Protein AF-A0A1B8ETP9-F1 (afdb_monomer_lite)

Sequence (225 aa):
MSSTDNNDSPLSITSSITGILTFLVAITATIWLRISAIRTADTEYSRVKTALSWYKTESEWIHDLVATQRDAQDRSRGSFDIYFLDKDLSWREKGRGRQREMEMYVFVLDQLGTLEARLLEMVTAVEVKAEGSWREWQGEGQGSGWGEGAKRWWRRTRIGVYWLPVRTKALELVRQRDALGNRVLFAQLAMVSSRLADGEERANRQDERIRELLDTVRSFDERLP

Radius of gyration: 36.04 Å; chains: 1; bounding box: 81×56×134 Å

Structure (mmCIF, N/CA/C/O backbone):
data_AF-A0A1B8ETP9-F1
#
_entry.id   AF-A0A1B8ETP9-F1
#
loop_
_atom_site.group_PDB
_atom_site.id
_atom_site.type_symbol
_atom_site.label_atom_id
_atom_site.label_alt_id
_atom_site.label_comp_id
_atom_site.label_asym_id
_atom_site.label_entity_id
_atom_site.label_seq_id
_atom_site.pdbx_PDB_ins_code
_atom_site.Cartn_x
_atom_site.Cartn_y
_atom_site.Cartn_z
_atom_site.occupancy
_atom_site.B_iso_or_equiv
_atom_site.auth_seq_id
_atom_site.auth_comp_id
_atom_site.auth_asym_id
_atom_site.auth_atom_id
_atom_site.pdbx_PDB_model_num
ATOM 1 N N . MET A 1 1 ? 43.811 40.759 -66.594 1.00 38.91 1 MET A N 1
ATOM 2 C CA . MET A 1 1 ? 43.535 39.330 -66.353 1.00 38.91 1 MET A CA 1
ATOM 3 C C . MET A 1 1 ? 42.886 39.208 -64.991 1.00 38.91 1 MET A C 1
ATOM 5 O O . MET A 1 1 ? 43.474 39.640 -64.012 1.00 38.91 1 MET A O 1
ATOM 9 N N . SER A 1 2 ? 41.639 38.749 -64.985 1.00 45.53 2 SER A N 1
ATOM 10 C CA . SER A 1 2 ? 40.841 38.402 -63.810 1.00 45.53 2 SER A CA 1
ATOM 11 C C . SER A 1 2 ? 41.264 37.043 -63.243 1.00 45.53 2 SER A C 1
ATOM 13 O O . SER A 1 2 ? 41.948 36.290 -63.940 1.00 45.53 2 SER A O 1
ATOM 15 N N . SER A 1 3 ? 40.734 36.721 -62.056 1.00 41.91 3 SER A N 1
ATOM 16 C CA . SER A 1 3 ? 40.843 35.485 -61.242 1.00 41.91 3 SER A CA 1
ATOM 17 C C . SER A 1 3 ? 41.790 35.701 -60.052 1.00 41.91 3 SER A C 1
ATOM 19 O O . SER A 1 3 ? 42.956 36.006 -60.252 1.00 41.91 3 SER A O 1
ATOM 21 N N . THR A 1 4 ? 41.385 35.603 -58.785 1.00 46.38 4 THR A N 1
ATOM 22 C CA . THR A 1 4 ? 40.252 34.862 -58.214 1.00 46.38 4 THR A CA 1
ATOM 23 C C . THR A 1 4 ? 39.985 35.430 -56.818 1.00 46.38 4 THR A C 1
ATOM 25 O O . THR A 1 4 ? 40.802 35.254 -55.916 1.00 46.38 4 THR A O 1
ATOM 28 N N . ASP A 1 5 ? 38.850 36.104 -56.644 1.00 51.19 5 ASP A N 1
ATOM 29 C CA . ASP A 1 5 ? 38.220 36.284 -55.337 1.00 51.19 5 ASP A CA 1
ATOM 30 C C . ASP A 1 5 ? 37.677 34.917 -54.891 1.00 51.19 5 ASP A C 1
ATOM 32 O O . ASP A 1 5 ? 36.506 34.614 -55.094 1.00 51.19 5 ASP A O 1
ATOM 36 N N . ASN A 1 6 ? 38.517 34.069 -54.295 1.00 45.94 6 ASN A N 1
ATOM 37 C CA . ASN A 1 6 ? 38.035 32.927 -53.512 1.00 45.94 6 ASN A CA 1
ATOM 38 C C . ASN A 1 6 ? 37.910 33.363 -52.052 1.00 45.94 6 ASN A C 1
ATOM 40 O O . ASN A 1 6 ? 38.630 32.913 -51.163 1.00 45.94 6 ASN A O 1
ATOM 44 N N . ASN A 1 7 ? 36.969 34.282 -51.831 1.00 49.06 7 ASN A N 1
ATOM 45 C CA . ASN A 1 7 ? 36.367 34.523 -50.527 1.00 49.06 7 ASN A CA 1
ATOM 46 C C . ASN A 1 7 ? 35.408 33.364 -50.216 1.00 49.06 7 ASN A C 1
ATOM 48 O O . ASN A 1 7 ? 34.185 33.535 -50.193 1.00 49.06 7 ASN A O 1
ATOM 52 N N . ASP A 1 8 ? 35.961 32.176 -49.969 1.00 47.66 8 ASP A N 1
ATOM 53 C CA . ASP A 1 8 ? 35.205 31.088 -49.358 1.00 47.66 8 ASP A CA 1
ATOM 54 C C . ASP A 1 8 ? 34.873 31.514 -47.927 1.00 47.66 8 ASP A C 1
ATOM 56 O O . ASP A 1 8 ? 35.705 31.565 -47.020 1.00 47.66 8 ASP A O 1
ATOM 60 N N . SER A 1 9 ? 33.632 31.953 -47.767 1.00 43.84 9 SER A N 1
ATOM 61 C CA . SER A 1 9 ? 33.155 32.655 -46.587 1.00 43.84 9 SER A CA 1
ATOM 62 C C . SER A 1 9 ? 33.187 31.750 -45.340 1.00 43.84 9 SER A C 1
ATOM 64 O O . SER A 1 9 ? 32.569 30.680 -45.354 1.00 43.84 9 SER A O 1
ATOM 66 N N . PRO A 1 10 ? 33.776 32.189 -44.204 1.00 48.59 10 PRO A N 1
ATOM 67 C CA . PRO A 1 10 ? 33.810 31.425 -42.944 1.00 48.59 10 PRO A CA 1
ATOM 68 C C . PRO A 1 10 ? 32.419 31.160 -42.328 1.00 48.59 10 PRO A C 1
ATOM 70 O O . PRO A 1 10 ? 32.286 30.410 -41.359 1.00 48.59 10 PRO A O 1
ATOM 73 N N . LEU A 1 11 ? 31.360 31.746 -42.892 1.00 45.97 11 LEU A N 1
ATOM 74 C CA . LEU A 1 11 ? 29.971 31.612 -42.445 1.00 45.97 11 LEU A CA 1
ATOM 75 C C . LEU A 1 11 ? 29.287 30.308 -42.910 1.00 45.97 11 LEU A C 1
ATOM 77 O O . LEU A 1 11 ? 28.364 29.835 -42.252 1.00 45.97 11 LEU A O 1
ATOM 81 N N . SER A 1 12 ? 29.744 29.678 -44.001 1.00 44.91 12 SER A N 1
ATOM 82 C CA . SER A 1 12 ? 29.111 28.452 -44.531 1.00 44.91 12 SER A CA 1
ATOM 83 C C . SER A 1 12 ? 29.541 27.186 -43.769 1.00 44.91 12 SER A C 1
ATOM 85 O O . SER A 1 12 ? 28.728 26.315 -43.442 1.00 44.91 12 SER A O 1
ATOM 87 N N . ILE A 1 13 ? 30.817 27.128 -43.372 1.00 48.88 13 ILE A N 1
ATOM 88 C CA . ILE A 1 13 ? 31.356 26.043 -42.540 1.00 48.88 13 ILE A CA 1
ATOM 89 C C . ILE A 1 13 ? 30.814 26.153 -41.101 1.00 48.88 13 ILE A C 1
ATOM 91 O O . ILE A 1 13 ? 30.452 25.153 -40.491 1.00 48.88 13 ILE A O 1
ATOM 95 N N . THR A 1 14 ? 30.660 27.365 -40.559 1.00 49.16 14 THR A N 1
ATOM 96 C CA . THR A 1 14 ? 30.132 27.569 -39.194 1.00 49.16 14 THR A CA 1
ATOM 97 C C . THR A 1 14 ? 28.618 27.326 -39.083 1.00 49.16 14 THR A C 1
ATOM 99 O O . THR A 1 14 ? 28.156 26.809 -38.062 1.00 49.16 14 THR A O 1
ATOM 102 N N . SER A 1 15 ? 27.830 27.603 -40.131 1.00 48.91 15 SER A N 1
ATOM 103 C CA . SER A 1 15 ? 26.382 27.324 -40.143 1.00 48.91 15 SER A CA 1
ATOM 104 C C . SER A 1 15 ? 26.039 25.831 -40.251 1.00 48.91 15 SER A C 1
ATOM 106 O O . SER A 1 15 ? 25.025 25.396 -39.708 1.00 48.91 15 SER A O 1
ATOM 108 N N . SER A 1 16 ? 26.854 25.025 -40.935 1.00 55.56 16 SER A N 1
ATOM 109 C CA . SER A 1 16 ? 26.637 23.571 -41.016 1.00 55.56 16 SER A CA 1
ATOM 110 C C . SER A 1 16 ? 27.063 22.864 -39.725 1.00 55.56 16 SER A C 1
ATOM 112 O O . SER A 1 16 ? 26.352 21.986 -39.232 1.00 55.56 16 SER A O 1
ATOM 114 N N . ILE A 1 17 ? 28.165 23.310 -39.112 1.00 60.62 17 ILE A N 1
ATOM 115 C CA . ILE A 1 17 ? 28.644 22.800 -37.819 1.00 60.62 17 ILE A CA 1
ATOM 116 C C . ILE A 1 17 ? 27.641 23.087 -36.698 1.00 60.62 17 ILE A C 1
ATOM 118 O O . ILE A 1 17 ? 27.377 22.204 -35.885 1.00 60.62 17 ILE A O 1
ATOM 122 N N . THR A 1 18 ? 27.040 24.279 -36.660 1.00 64.31 18 THR A N 1
ATOM 123 C CA . THR A 1 18 ? 26.024 24.610 -35.646 1.00 64.31 18 THR A CA 1
ATOM 124 C C . THR A 1 18 ? 24.770 23.745 -35.783 1.00 64.31 18 THR A C 1
ATOM 126 O O . THR A 1 18 ? 24.317 23.203 -34.779 1.00 64.31 18 THR A O 1
ATOM 129 N N . GLY A 1 19 ? 24.267 23.506 -36.999 1.00 57.72 19 GLY A N 1
ATOM 130 C CA . GLY A 1 19 ? 23.128 22.605 -37.229 1.00 57.72 19 GLY A CA 1
ATOM 131 C C . GLY A 1 19 ? 23.393 21.154 -36.804 1.00 57.72 19 GLY A C 1
ATOM 132 O O . GLY A 1 19 ? 22.557 20.536 -36.141 1.00 57.72 19 GLY A O 1
ATOM 133 N N . ILE A 1 20 ? 24.581 20.624 -37.113 1.00 64.88 20 ILE A N 1
ATOM 134 C CA . ILE A 1 20 ? 24.999 19.277 -36.690 1.00 64.88 20 ILE A CA 1
ATOM 135 C C . ILE A 1 20 ? 25.145 19.211 -35.165 1.00 64.88 20 ILE A C 1
ATOM 137 O O . ILE A 1 20 ? 24.683 18.257 -34.539 1.00 64.88 20 ILE A O 1
ATOM 141 N N . LEU A 1 21 ? 25.730 20.238 -34.544 1.00 64.69 21 LEU A N 1
ATOM 142 C CA . LEU A 1 21 ? 25.877 20.310 -33.092 1.00 64.69 21 LEU A CA 1
ATOM 143 C C . LEU A 1 21 ? 24.509 20.344 -32.395 1.00 64.69 21 LEU A C 1
ATOM 145 O O . LEU A 1 21 ? 24.289 19.589 -31.451 1.00 64.69 21 LEU A O 1
ATOM 149 N N . THR A 1 22 ? 23.564 21.156 -32.879 1.00 73.19 22 THR A N 1
ATOM 150 C CA . THR A 1 22 ? 22.197 21.214 -32.339 1.00 73.19 22 THR A CA 1
ATOM 151 C C . THR A 1 22 ? 21.480 19.873 -32.478 1.00 73.19 22 THR A C 1
ATOM 153 O O . THR A 1 22 ? 20.810 19.440 -31.542 1.00 73.19 22 THR A O 1
ATOM 156 N N . PHE A 1 23 ? 21.662 19.171 -33.597 1.00 56.84 23 PHE A N 1
ATOM 157 C CA . PHE A 1 23 ? 21.103 17.835 -33.797 1.00 56.84 23 PHE A CA 1
ATOM 158 C C . PHE A 1 23 ? 21.696 16.799 -32.828 1.00 56.84 23 PHE A C 1
ATOM 160 O O . PHE A 1 23 ? 20.957 16.020 -32.224 1.00 56.84 23 PHE A O 1
ATOM 167 N N . LEU A 1 24 ? 23.010 16.830 -32.591 1.00 66.69 24 LEU A N 1
ATOM 168 C CA . LEU A 1 24 ? 23.663 15.968 -31.599 1.00 66.69 24 LEU A CA 1
ATOM 169 C C . LEU A 1 24 ? 23.211 16.290 -30.169 1.00 66.69 24 LEU A C 1
ATOM 171 O O . LEU A 1 24 ? 22.957 15.379 -29.377 1.00 66.69 24 LEU A O 1
ATOM 175 N N . VAL A 1 25 ? 23.052 17.571 -29.837 1.00 72.38 25 VAL A N 1
ATOM 176 C CA . VAL A 1 25 ? 22.505 18.004 -28.544 1.00 72.38 25 VAL A CA 1
ATOM 177 C C . VAL A 1 25 ? 21.061 17.524 -28.387 1.00 72.38 25 VAL A C 1
ATOM 179 O O . VAL A 1 25 ? 20.705 17.000 -27.336 1.00 72.38 25 VAL A O 1
ATOM 182 N N . ALA A 1 26 ? 20.238 17.600 -29.433 1.00 64.12 26 ALA A N 1
ATOM 183 C CA . ALA A 1 26 ? 18.866 17.097 -29.403 1.00 64.12 26 ALA A CA 1
ATOM 184 C C . ALA A 1 26 ? 18.805 15.569 -29.212 1.00 64.12 26 ALA A C 1
ATOM 186 O O . ALA A 1 26 ? 18.020 15.075 -28.397 1.00 64.12 26 ALA A O 1
ATOM 187 N N . ILE A 1 27 ? 19.663 14.809 -29.901 1.00 68.12 27 ILE A N 1
ATOM 188 C CA . ILE A 1 27 ? 19.768 13.352 -29.728 1.00 68.12 27 ILE A CA 1
ATOM 189 C C . ILE A 1 27 ? 20.212 13.013 -28.305 1.00 68.12 27 ILE A C 1
ATOM 191 O O . ILE A 1 27 ? 19.573 12.204 -27.633 1.00 68.12 27 ILE A O 1
ATOM 195 N N . THR A 1 28 ? 21.281 13.644 -27.820 1.00 63.81 28 THR A N 1
ATOM 196 C CA . THR A 1 28 ? 21.807 13.383 -26.473 1.00 63.81 28 THR A CA 1
ATOM 197 C C . THR A 1 28 ? 20.813 13.789 -25.391 1.00 63.81 28 THR A C 1
ATOM 199 O O . THR A 1 28 ? 20.634 13.028 -24.445 1.00 63.81 28 THR A O 1
ATOM 202 N N . ALA A 1 29 ? 20.087 14.897 -25.555 1.00 60.12 29 ALA A N 1
ATOM 203 C CA . ALA A 1 29 ? 18.999 15.293 -24.665 1.00 60.12 29 ALA A CA 1
ATOM 204 C C . ALA A 1 29 ? 17.859 14.264 -24.663 1.00 60.12 29 ALA A C 1
ATOM 206 O O . ALA A 1 29 ? 17.377 13.880 -23.600 1.00 60.12 29 ALA A O 1
ATOM 207 N N . THR A 1 30 ? 17.466 13.752 -25.832 1.00 64.75 30 THR A N 1
ATOM 208 C CA . THR A 1 30 ? 16.416 12.726 -25.945 1.00 64.75 30 THR A CA 1
ATOM 209 C C . THR A 1 30 ? 16.837 11.414 -25.278 1.00 64.75 30 THR A C 1
ATOM 211 O O . THR A 1 30 ? 16.066 10.811 -24.527 1.00 64.75 30 THR A O 1
ATOM 214 N N . ILE A 1 31 ? 18.084 10.986 -25.494 1.00 68.44 31 ILE A N 1
ATOM 215 C CA . ILE A 1 31 ? 18.667 9.810 -24.836 1.00 68.44 31 ILE A CA 1
ATOM 216 C C . ILE A 1 31 ? 18.742 10.037 -23.324 1.00 68.44 31 ILE A C 1
ATOM 218 O O . ILE A 1 31 ? 18.372 9.158 -22.547 1.00 68.44 31 ILE A O 1
ATOM 222 N N . TRP A 1 32 ? 19.169 11.222 -22.890 1.00 70.12 32 TRP A N 1
ATOM 223 C CA . TRP A 1 32 ? 19.277 11.566 -21.479 1.00 70.12 32 TRP A CA 1
ATOM 224 C C . TRP A 1 32 ? 17.914 11.568 -20.784 1.00 70.12 32 TRP A C 1
ATOM 226 O O . TRP A 1 32 ? 17.798 10.991 -19.706 1.00 70.12 32 TRP A O 1
ATOM 236 N N . LEU A 1 33 ? 16.869 12.109 -21.421 1.00 63.94 33 LEU A N 1
ATOM 237 C CA . LEU A 1 33 ? 15.486 12.052 -20.931 1.00 63.94 33 LEU A CA 1
ATOM 238 C C . LEU A 1 33 ? 14.978 10.613 -20.791 1.00 63.94 33 LEU A C 1
ATOM 240 O O . LEU A 1 33 ? 14.321 10.270 -19.810 1.00 63.94 33 LEU A O 1
ATOM 244 N N . ARG A 1 34 ? 15.300 9.738 -21.749 1.00 68.00 34 ARG A N 1
ATOM 245 C CA . ARG A 1 34 ? 14.954 8.313 -21.651 1.00 68.00 34 ARG A CA 1
ATOM 246 C C . ARG A 1 34 ? 15.698 7.633 -20.503 1.00 68.00 34 ARG A C 1
ATOM 248 O O . ARG A 1 34 ? 15.083 6.893 -19.740 1.00 68.00 34 ARG A O 1
ATOM 255 N N . ILE A 1 35 ? 16.993 7.901 -20.342 1.00 69.25 35 ILE A N 1
ATOM 256 C CA . ILE A 1 35 ? 17.802 7.337 -19.252 1.00 69.25 35 ILE A CA 1
ATOM 257 C C . ILE A 1 35 ? 17.323 7.845 -17.889 1.00 69.25 35 ILE A C 1
ATOM 259 O O . ILE A 1 35 ? 17.246 7.061 -16.943 1.00 69.25 35 ILE A O 1
ATOM 263 N N . SER A 1 36 ? 17.004 9.133 -17.768 1.00 66.50 36 SER A N 1
ATOM 264 C CA . SER A 1 36 ? 16.513 9.712 -16.518 1.00 66.50 36 SER A CA 1
ATOM 265 C C . SER A 1 36 ? 15.149 9.135 -16.148 1.00 66.50 36 SER A C 1
ATOM 267 O O . SER A 1 36 ? 14.987 8.691 -15.015 1.00 66.50 36 SER A O 1
ATOM 269 N N . ALA A 1 37 ? 14.229 8.997 -17.109 1.00 68.00 37 ALA A N 1
ATOM 270 C CA . ALA A 1 37 ? 12.936 8.353 -16.893 1.00 68.00 37 ALA A CA 1
ATOM 271 C C . ALA A 1 37 ? 13.073 6.904 -16.394 1.00 68.00 37 ALA A C 1
ATOM 273 O O . ALA A 1 37 ? 12.364 6.503 -15.472 1.00 68.00 37 ALA A O 1
ATOM 274 N N . ILE A 1 38 ? 14.012 6.132 -16.953 1.00 75.75 38 ILE A N 1
ATOM 275 C CA . ILE A 1 38 ? 14.281 4.752 -16.521 1.00 75.75 38 ILE A CA 1
ATOM 276 C C . ILE A 1 38 ? 14.876 4.710 -15.105 1.00 75.75 38 ILE A C 1
ATOM 278 O O . ILE A 1 38 ? 14.477 3.880 -14.294 1.00 75.75 38 ILE A O 1
ATOM 282 N N . ARG A 1 39 ? 15.794 5.624 -14.769 1.00 72.69 39 ARG A N 1
ATOM 283 C CA . ARG A 1 39 ? 16.356 5.704 -13.409 1.00 72.69 39 ARG A CA 1
ATOM 284 C C . ARG A 1 39 ? 15.298 6.078 -12.376 1.00 72.69 39 ARG A C 1
ATOM 286 O O . ARG A 1 39 ? 15.272 5.494 -11.297 1.00 72.69 39 ARG A O 1
ATOM 293 N N . THR A 1 40 ? 14.421 7.028 -12.697 1.00 77.12 40 THR A N 1
ATOM 294 C CA . THR A 1 40 ? 13.289 7.371 -11.830 1.00 77.12 40 THR A CA 1
ATOM 295 C C . THR A 1 40 ? 12.357 6.170 -11.673 1.00 77.12 40 THR A C 1
ATOM 297 O O . THR A 1 40 ? 11.976 5.851 -10.550 1.00 77.12 40 THR A O 1
ATOM 300 N N . ALA A 1 41 ? 12.084 5.437 -12.755 1.00 75.25 41 ALA A N 1
ATOM 301 C CA . ALA A 1 41 ? 11.298 4.205 -12.724 1.00 75.25 41 ALA A CA 1
ATOM 302 C C . ALA A 1 41 ? 11.900 3.131 -11.795 1.00 75.25 41 ALA A C 1
ATOM 304 O O . ALA A 1 41 ? 11.159 2.547 -11.010 1.00 75.25 41 ALA A O 1
ATOM 305 N N . ASP A 1 42 ? 13.221 2.922 -11.796 1.00 76.44 42 ASP A N 1
ATOM 306 C CA . ASP A 1 42 ? 13.879 1.993 -10.859 1.00 76.44 42 ASP A CA 1
ATOM 307 C C . ASP A 1 42 ? 13.696 2.422 -9.388 1.00 76.44 42 ASP A C 1
ATOM 309 O O . ASP A 1 42 ? 13.480 1.585 -8.508 1.00 76.44 42 ASP A O 1
ATOM 313 N N . THR A 1 43 ? 13.758 3.729 -9.100 1.00 81.19 43 THR A N 1
ATOM 314 C CA . THR A 1 43 ? 13.525 4.247 -7.737 1.00 81.19 43 THR A CA 1
ATOM 315 C C . THR A 1 43 ? 12.060 4.183 -7.312 1.00 81.19 43 THR A C 1
ATOM 317 O O . THR A 1 43 ? 11.767 3.956 -6.142 1.00 81.19 43 THR A O 1
ATOM 320 N N . GLU A 1 44 ? 11.125 4.374 -8.242 1.00 80.94 44 GLU A N 1
ATOM 321 C CA . GLU A 1 44 ? 9.693 4.205 -7.988 1.00 80.94 44 GLU A CA 1
ATOM 322 C C . GLU A 1 44 ? 9.377 2.735 -7.708 1.00 80.94 44 GLU A C 1
ATOM 324 O O . GLU A 1 44 ? 8.687 2.423 -6.743 1.00 80.94 44 GLU A O 1
ATOM 329 N N . TYR A 1 45 ? 9.949 1.831 -8.501 1.00 82.25 45 TYR A N 1
ATOM 330 C CA . TYR A 1 45 ? 9.813 0.394 -8.325 1.00 82.25 45 TYR A CA 1
ATOM 331 C C . TYR A 1 45 ? 10.280 -0.078 -6.943 1.00 82.25 45 TYR A C 1
ATOM 333 O O . TYR A 1 45 ? 9.554 -0.788 -6.247 1.00 82.25 45 TYR A O 1
ATOM 341 N N . SER A 1 46 ? 11.474 0.342 -6.509 1.00 83.06 46 SER A N 1
ATOM 342 C CA . SER A 1 46 ? 11.991 -0.043 -5.191 1.00 83.06 46 SER A CA 1
ATOM 343 C C . SER A 1 46 ? 11.120 0.491 -4.054 1.00 83.06 46 SER A C 1
ATOM 345 O O . SER A 1 46 ? 10.869 -0.236 -3.096 1.00 83.06 46 SER A O 1
ATOM 347 N N . ARG A 1 47 ? 10.577 1.709 -4.188 1.00 83.88 47 ARG A N 1
ATOM 348 C CA . ARG A 1 47 ? 9.598 2.261 -3.239 1.00 83.88 47 ARG A CA 1
ATOM 349 C C . ARG A 1 47 ? 8.321 1.433 -3.188 1.00 83.88 47 ARG A C 1
ATOM 351 O O . ARG A 1 47 ? 7.855 1.146 -2.092 1.00 83.88 47 ARG A O 1
ATOM 358 N N . VAL A 1 48 ? 7.781 1.021 -4.337 1.00 83.25 48 VAL A N 1
ATOM 359 C CA . VAL A 1 48 ? 6.584 0.168 -4.389 1.00 83.25 48 VAL A CA 1
ATOM 360 C C . VAL A 1 48 ? 6.848 -1.196 -3.755 1.00 83.25 48 VAL A C 1
ATOM 362 O O . VAL A 1 48 ? 5.997 -1.684 -3.022 1.00 83.25 48 VAL A O 1
ATOM 365 N N . LYS A 1 49 ? 8.029 -1.795 -3.948 1.00 84.81 49 LYS A N 1
ATOM 366 C CA . LYS A 1 49 ? 8.391 -3.043 -3.253 1.00 84.81 49 LYS A CA 1
ATOM 367 C C . LYS A 1 49 ? 8.466 -2.870 -1.741 1.00 84.81 49 LYS A C 1
ATOM 369 O O . LYS A 1 49 ? 7.936 -3.706 -1.013 1.00 84.81 49 LYS A O 1
ATOM 374 N N . THR A 1 50 ? 9.100 -1.800 -1.268 1.00 86.69 50 THR A N 1
ATOM 375 C CA . THR A 1 50 ? 9.145 -1.497 0.168 1.00 86.69 50 THR A CA 1
ATOM 376 C C . THR A 1 50 ? 7.734 -1.275 0.713 1.00 86.69 50 THR A C 1
ATOM 378 O O . THR A 1 50 ? 7.379 -1.866 1.730 1.00 86.69 50 THR A O 1
ATOM 381 N N . ALA A 1 51 ? 6.899 -0.511 0.006 1.00 78.38 51 ALA A N 1
ATOM 382 C CA . ALA A 1 51 ? 5.501 -0.305 0.372 1.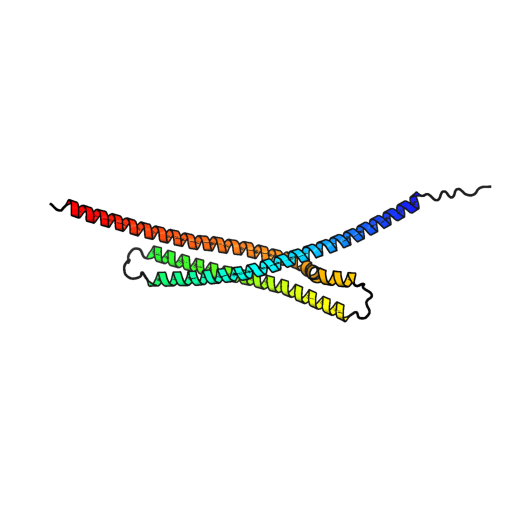00 78.38 51 ALA A CA 1
ATOM 383 C C . ALA A 1 51 ? 4.722 -1.627 0.410 1.00 78.38 51 ALA A C 1
ATOM 385 O O . ALA A 1 51 ? 4.036 -1.888 1.383 1.00 78.38 51 ALA A O 1
ATOM 386 N N . LEU A 1 52 ? 4.895 -2.513 -0.574 1.00 83.75 52 LEU A N 1
ATOM 387 C CA . LEU A 1 52 ? 4.244 -3.825 -0.598 1.00 83.75 52 LEU A CA 1
ATOM 388 C C . LEU A 1 52 ? 4.658 -4.700 0.595 1.00 83.75 52 LEU A C 1
ATOM 390 O O . LEU A 1 52 ? 3.821 -5.386 1.176 1.00 83.75 52 LEU A O 1
ATOM 394 N N . SER A 1 53 ? 5.937 -4.663 0.987 1.00 84.06 53 SER A N 1
ATOM 395 C CA . SER A 1 53 ? 6.399 -5.377 2.184 1.00 84.06 53 SER A CA 1
ATOM 396 C C . SER A 1 53 ? 5.767 -4.827 3.464 1.00 84.06 53 SER A C 1
ATOM 398 O O . SER A 1 53 ? 5.348 -5.606 4.317 1.00 84.06 53 SER A O 1
ATOM 400 N N . TRP A 1 54 ? 5.618 -3.502 3.550 1.00 83.31 54 TRP A N 1
ATOM 401 C CA . TRP A 1 54 ? 4.920 -2.835 4.644 1.00 83.31 54 TRP A CA 1
ATOM 402 C C . TRP A 1 54 ? 3.429 -3.185 4.661 1.00 83.31 54 TRP A C 1
ATOM 404 O O . TRP A 1 54 ? 2.881 -3.524 5.705 1.00 83.31 54 TRP A O 1
ATOM 414 N N . TYR A 1 55 ? 2.783 -3.184 3.498 1.00 8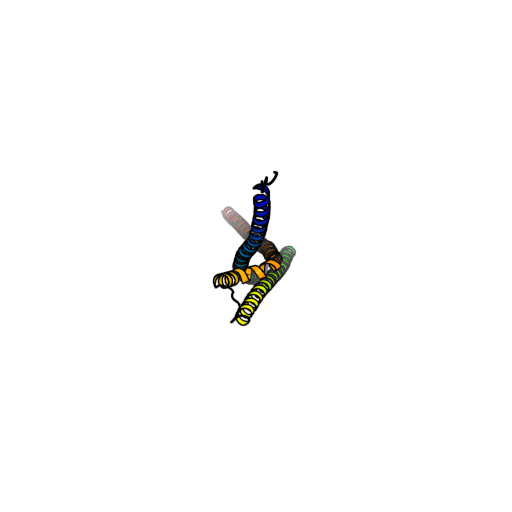3.06 55 TYR A N 1
ATOM 415 C CA . TYR A 1 55 ? 1.372 -3.516 3.354 1.00 83.06 55 TYR A CA 1
ATOM 416 C C . TYR A 1 55 ? 1.062 -4.935 3.806 1.00 83.06 55 TYR A C 1
ATOM 418 O O . TYR A 1 55 ? 0.087 -5.141 4.517 1.00 83.06 55 TYR A O 1
ATOM 426 N N . LYS A 1 56 ? 1.943 -5.890 3.499 1.00 80.50 56 LYS A N 1
ATOM 427 C CA . LYS A 1 56 ? 1.798 -7.263 3.977 1.00 80.50 56 LYS A CA 1
ATOM 428 C C . LYS A 1 56 ? 1.851 -7.349 5.501 1.00 80.50 56 LYS A C 1
ATOM 430 O O . LYS A 1 56 ? 0.979 -7.967 6.103 1.00 80.50 56 LYS A O 1
ATOM 435 N N . THR A 1 57 ? 2.839 -6.698 6.121 1.00 79.75 57 THR A N 1
ATOM 436 C CA . THR A 1 57 ? 2.898 -6.630 7.588 1.00 79.75 57 THR A CA 1
ATOM 437 C C . THR A 1 57 ? 1.682 -5.911 8.160 1.00 79.75 57 THR A C 1
ATOM 439 O O . THR A 1 57 ? 1.213 -6.270 9.235 1.00 79.75 57 THR A O 1
ATOM 442 N N . GLU A 1 58 ? 1.141 -4.931 7.430 1.00 73.69 58 GLU A N 1
ATOM 443 C CA . GLU A 1 58 ? -0.021 -4.168 7.858 1.00 73.69 58 GLU A CA 1
ATOM 444 C C . GLU A 1 58 ? -1.306 -4.994 7.875 1.00 73.69 58 GLU A C 1
ATOM 446 O O . GLU A 1 58 ? -2.027 -5.039 8.869 1.00 73.69 58 GLU A O 1
ATOM 451 N N . SER A 1 59 ? -1.546 -5.715 6.787 1.00 75.06 59 SER A N 1
ATOM 452 C CA . SER A 1 59 ? -2.684 -6.612 6.637 1.00 75.06 59 SER A CA 1
ATOM 453 C C . SER A 1 59 ? -2.670 -7.736 7.679 1.00 75.06 59 SER A C 1
ATOM 455 O O . SER A 1 59 ? -3.725 -8.081 8.210 1.00 75.06 59 SER A O 1
ATOM 457 N N . GLU A 1 60 ? -1.494 -8.272 8.029 1.00 81.31 60 GLU A N 1
ATOM 458 C CA . GLU A 1 60 ? -1.352 -9.301 9.069 1.00 81.31 60 GLU A CA 1
ATOM 459 C C . GLU A 1 60 ? -1.767 -8.788 10.457 1.00 81.31 60 GLU A C 1
ATOM 461 O O . GLU A 1 60 ? -2.581 -9.433 11.124 1.00 81.31 60 GLU A O 1
ATOM 466 N N . TRP A 1 61 ? -1.285 -7.613 10.886 1.00 79.56 61 TRP A N 1
ATOM 467 C CA . TRP A 1 61 ? -1.669 -7.085 12.202 1.00 79.56 61 TRP A CA 1
ATOM 468 C C . TRP A 1 61 ? -3.130 -6.625 12.246 1.00 79.56 61 TRP A C 1
ATOM 470 O O . TRP A 1 61 ? -3.788 -6.774 13.277 1.00 79.56 61 TRP A O 1
ATOM 480 N N . ILE A 1 62 ? -3.682 -6.115 11.136 1.00 78.38 62 ILE A N 1
ATOM 481 C CA . ILE A 1 62 ? -5.104 -5.761 11.081 1.00 78.38 62 ILE A CA 1
ATOM 482 C C . ILE A 1 62 ? -5.984 -7.016 11.179 1.00 78.38 62 ILE A C 1
ATOM 484 O O . ILE A 1 62 ? -7.008 -7.004 11.866 1.00 78.38 62 ILE A O 1
ATOM 488 N N . HIS A 1 63 ? -5.596 -8.107 10.520 1.00 79.31 63 HIS A N 1
ATOM 489 C CA . HIS A 1 63 ? -6.329 -9.366 10.598 1.00 79.31 63 HIS A CA 1
ATOM 490 C C . HIS A 1 63 ? -6.353 -9.919 12.033 1.00 79.31 63 HIS A C 1
ATOM 492 O O . HIS A 1 63 ? -7.404 -10.348 12.516 1.00 79.31 63 HIS A O 1
ATOM 498 N N . ASP A 1 64 ? -5.221 -9.850 12.738 1.00 81.50 64 ASP A N 1
ATOM 499 C CA . ASP A 1 64 ? -5.122 -10.240 14.149 1.00 81.50 64 ASP A CA 1
ATOM 500 C C . ASP A 1 64 ? -6.002 -9.361 15.062 1.00 81.50 64 ASP A C 1
ATOM 502 O O . ASP A 1 64 ? -6.751 -9.859 15.909 1.00 81.50 64 ASP A O 1
ATOM 506 N N . LEU A 1 65 ? -6.034 -8.045 14.829 1.00 75.81 65 LEU A N 1
ATOM 507 C CA . LEU A 1 65 ? -6.945 -7.141 15.541 1.00 75.81 65 LEU A CA 1
ATOM 508 C C . LEU A 1 65 ? -8.419 -7.480 15.328 1.00 75.81 65 LEU A C 1
ATOM 510 O O . LEU A 1 65 ? -9.201 -7.460 16.276 1.00 75.81 65 LEU A O 1
ATOM 514 N N . VAL A 1 66 ? -8.827 -7.793 14.099 1.00 77.38 66 VAL A N 1
ATOM 515 C CA . VAL A 1 66 ? -10.223 -8.158 13.824 1.00 77.38 66 VAL A CA 1
ATOM 516 C C . VAL A 1 66 ? -10.594 -9.465 14.525 1.00 77.38 66 VAL A C 1
ATOM 518 O O . VAL A 1 66 ? -11.684 -9.559 15.099 1.00 77.38 66 VAL A O 1
ATOM 521 N N . ALA A 1 67 ? -9.691 -10.449 14.539 1.00 79.75 67 ALA A N 1
ATOM 522 C CA . ALA A 1 67 ? -9.896 -11.709 15.248 1.00 79.75 67 ALA A CA 1
ATOM 523 C C . ALA A 1 67 ? -10.064 -11.486 16.762 1.00 79.75 67 ALA A C 1
ATOM 525 O O . ALA A 1 67 ? -11.080 -11.878 17.340 1.00 79.75 67 ALA A O 1
ATOM 526 N N . THR A 1 68 ? -9.141 -10.753 17.390 1.00 79.00 68 THR A N 1
ATOM 527 C CA . THR A 1 68 ? -9.222 -10.425 18.826 1.00 79.00 68 THR A CA 1
ATOM 528 C C . THR A 1 68 ? -10.472 -9.605 19.168 1.00 79.00 68 THR A C 1
ATOM 530 O O . THR A 1 68 ? -11.114 -9.815 20.204 1.00 79.00 68 THR A O 1
ATOM 533 N N . GLN A 1 69 ? -10.881 -8.696 18.278 1.00 73.19 69 GLN A N 1
ATOM 534 C CA . GLN A 1 69 ? -12.076 -7.878 18.450 1.00 73.19 69 GLN A CA 1
ATOM 535 C C . GLN A 1 69 ? -13.374 -8.695 18.368 1.00 73.19 69 GLN A C 1
ATOM 537 O O . GLN A 1 69 ? -14.335 -8.383 19.089 1.00 73.19 69 GLN A O 1
ATOM 542 N N . ARG A 1 70 ? -13.413 -9.714 17.503 1.00 73.19 70 ARG A N 1
ATOM 543 C CA . ARG A 1 70 ? -14.530 -10.657 17.366 1.00 73.19 70 ARG A CA 1
ATOM 544 C C . ARG A 1 70 ? -14.672 -11.522 18.615 1.00 73.19 70 ARG A C 1
ATOM 546 O O . ARG A 1 70 ? -15.757 -11.566 19.193 1.00 73.19 70 ARG A O 1
ATOM 553 N N . ASP A 1 71 ? -13.570 -12.073 19.111 1.00 74.81 71 ASP A N 1
ATOM 554 C CA . ASP A 1 71 ? -13.558 -12.882 20.334 1.00 74.81 71 ASP A CA 1
ATOM 555 C C . ASP A 1 71 ? -14.051 -12.094 21.559 1.00 74.81 71 ASP A C 1
ATOM 557 O O . ASP A 1 71 ? -14.821 -12.599 22.381 1.00 74.81 71 ASP A O 1
ATOM 561 N N . ALA A 1 72 ? -13.657 -10.822 21.680 1.00 67.69 72 ALA A N 1
ATOM 562 C CA . ALA A 1 72 ? -14.132 -9.944 22.750 1.00 67.69 72 ALA A CA 1
ATOM 563 C C . ALA A 1 72 ? -15.646 -9.655 22.664 1.00 67.69 72 ALA A C 1
ATOM 565 O O . ALA A 1 72 ? -16.321 -9.501 23.690 1.00 67.69 72 ALA A O 1
ATOM 566 N N . GLN A 1 73 ? -16.189 -9.579 21.445 1.00 66.62 73 GLN A N 1
ATOM 567 C CA . GLN A 1 73 ? -17.616 -9.364 21.212 1.00 66.62 73 GLN A CA 1
ATOM 568 C C . GLN A 1 73 ? -18.442 -10.600 21.585 1.00 66.62 73 GLN A C 1
ATOM 570 O O . GLN A 1 73 ? -19.472 -10.458 22.249 1.00 66.62 73 GLN A O 1
ATOM 575 N N . ASP A 1 74 ? -17.975 -11.792 21.219 1.00 64.75 74 ASP A N 1
ATOM 576 C CA . ASP A 1 74 ? -18.669 -13.046 21.520 1.00 64.75 74 ASP A CA 1
ATOM 577 C C . ASP A 1 74 ? -18.703 -13.320 23.034 1.00 64.75 74 ASP A C 1
ATOM 579 O O . ASP A 1 74 ? -19.749 -13.682 23.577 1.00 64.75 74 ASP A O 1
ATOM 583 N N . ARG A 1 75 ? -17.619 -13.006 23.762 1.00 63.41 75 ARG A N 1
ATOM 584 C CA . ARG A 1 75 ? -17.588 -13.103 25.236 1.00 63.41 75 ARG A CA 1
ATOM 585 C C . ARG A 1 75 ? -18.554 -12.143 25.935 1.00 63.41 75 ARG A C 1
ATOM 587 O O . ARG A 1 75 ? -19.168 -12.514 26.931 1.00 63.41 75 ARG A O 1
ATOM 594 N N . SER A 1 76 ? -18.724 -10.921 25.423 1.00 57.78 76 SER A N 1
ATOM 595 C CA . SER A 1 76 ? -19.655 -9.941 26.015 1.00 57.78 76 SER A CA 1
ATOM 596 C C . SER A 1 76 ? -21.124 -10.337 25.849 1.00 57.78 76 SER A C 1
ATOM 598 O O . SER A 1 76 ? -21.956 -9.947 26.664 1.00 57.78 76 SER A O 1
ATOM 600 N N . ARG A 1 77 ? -21.453 -11.116 24.810 1.00 54.75 77 ARG A N 1
ATOM 601 C CA . ARG A 1 77 ? -22.814 -11.612 24.562 1.00 54.75 77 ARG A CA 1
ATOM 602 C C . ARG A 1 77 ? -23.236 -12.718 25.530 1.00 54.75 77 ARG A C 1
ATOM 604 O O . ARG A 1 77 ? -24.409 -12.791 25.863 1.00 54.75 77 ARG A O 1
ATOM 611 N N . GLY A 1 78 ? -22.300 -13.548 25.993 1.00 49.81 78 GLY A N 1
ATOM 612 C CA . GLY A 1 78 ? -22.603 -14.687 26.868 1.00 49.81 78 GLY A CA 1
ATOM 613 C C . GLY A 1 78 ? -22.724 -14.365 28.363 1.00 49.81 78 GLY A C 1
ATOM 614 O O . GLY A 1 78 ? -23.190 -15.207 29.119 1.00 49.81 78 GLY A O 1
ATOM 615 N N . SER A 1 79 ? -22.305 -13.176 28.810 1.00 49.41 79 SER A N 1
ATOM 616 C CA . SER A 1 79 ? -22.114 -12.888 30.245 1.00 49.41 79 SER A CA 1
ATOM 617 C C . SER A 1 79 ? -23.291 -12.167 30.932 1.00 49.41 79 SER A C 1
ATOM 619 O O . SER A 1 79 ? -23.292 -12.025 32.151 1.00 49.41 79 SER A O 1
ATOM 621 N N . PHE A 1 80 ? -24.301 -11.681 30.196 1.00 49.22 80 PHE A N 1
ATOM 622 C CA . PHE A 1 80 ? -25.219 -10.653 30.728 1.00 49.22 80 PHE A CA 1
ATOM 623 C C . PHE A 1 80 ? -26.727 -10.938 30.568 1.00 49.22 80 PHE A C 1
ATOM 625 O O . PHE A 1 80 ? -27.534 -10.027 30.709 1.00 49.22 80 PHE A O 1
ATOM 632 N N . ASP A 1 81 ? -27.141 -12.175 30.295 1.00 47.41 81 ASP A N 1
ATOM 633 C CA . ASP A 1 81 ? -28.517 -12.458 29.838 1.00 47.41 81 ASP A CA 1
ATOM 634 C C . ASP A 1 81 ? -29.543 -12.807 30.944 1.00 47.41 81 ASP A C 1
ATOM 636 O O . ASP A 1 81 ? -30.561 -13.423 30.653 1.00 47.41 81 ASP A O 1
ATOM 640 N N . ILE A 1 82 ? -29.319 -12.457 32.224 1.00 47.91 82 ILE A N 1
ATOM 641 C CA . ILE A 1 82 ? -30.202 -12.942 33.319 1.00 47.91 82 ILE A CA 1
ATOM 642 C C . ILE A 1 82 ? -31.031 -11.860 34.051 1.00 47.91 82 ILE A C 1
ATOM 644 O O . ILE A 1 82 ? -32.000 -12.223 34.709 1.00 47.91 82 ILE A O 1
ATOM 648 N N . TYR A 1 83 ? -30.783 -10.543 33.917 1.00 49.59 83 TYR A N 1
ATOM 649 C CA . TYR A 1 83 ? -31.423 -9.575 34.847 1.00 49.59 83 TYR A CA 1
ATOM 650 C C . TYR A 1 83 ? -32.091 -8.296 34.293 1.00 49.59 83 TYR A C 1
ATOM 652 O O . TYR A 1 83 ? -32.515 -7.478 35.105 1.00 49.59 83 TYR A O 1
ATOM 660 N N . PHE A 1 84 ? -32.250 -8.068 32.980 1.00 51.03 84 PHE A N 1
ATOM 661 C CA . PHE A 1 84 ? -32.735 -6.755 32.490 1.00 51.03 84 PHE A CA 1
ATOM 662 C C . PHE A 1 84 ? -33.795 -6.811 31.373 1.00 51.03 84 PHE A C 1
ATOM 664 O O . PHE A 1 84 ? -33.526 -6.431 30.244 1.00 51.03 84 PHE A O 1
ATOM 671 N N . LEU A 1 85 ? -35.033 -7.183 31.714 1.00 55.16 85 LEU A N 1
ATOM 672 C CA . LEU A 1 85 ? -36.120 -7.438 30.750 1.00 55.16 85 LEU A CA 1
ATOM 673 C C . LEU A 1 85 ? -36.808 -6.196 30.123 1.00 55.16 85 LEU A C 1
ATOM 675 O O . LEU A 1 85 ? -37.721 -6.367 29.325 1.00 55.16 85 LEU A O 1
ATOM 679 N N . ASP A 1 86 ? -36.420 -4.957 30.455 1.00 48.12 86 ASP A N 1
ATOM 680 C CA . ASP A 1 86 ? -37.160 -3.750 30.004 1.00 48.12 86 ASP A CA 1
ATOM 681 C C . ASP A 1 86 ? -36.326 -2.767 29.150 1.00 48.12 86 ASP A C 1
ATOM 683 O O . ASP A 1 86 ? -36.854 -1.862 28.510 1.00 48.12 86 ASP A O 1
ATOM 687 N N . LYS A 1 87 ? -34.999 -2.964 29.053 1.00 53.31 87 LYS A N 1
ATOM 688 C CA . LYS A 1 87 ? -34.080 -2.077 28.297 1.00 53.31 87 LYS A CA 1
ATOM 689 C C . LYS A 1 87 ? -33.466 -2.743 27.055 1.00 53.31 87 LYS A C 1
ATOM 691 O O . LYS A 1 87 ? -32.489 -2.239 26.504 1.00 53.31 87 LYS A O 1
ATOM 696 N N . ASP A 1 88 ? -34.031 -3.864 26.611 1.00 53.06 88 ASP A N 1
ATOM 697 C CA . ASP A 1 88 ? -33.397 -4.807 25.677 1.00 53.06 88 ASP A CA 1
ATOM 698 C C . ASP A 1 88 ? -33.375 -4.379 24.204 1.00 53.06 88 ASP A C 1
ATOM 700 O O . ASP A 1 88 ? -32.516 -4.824 23.439 1.00 53.06 88 ASP A O 1
ATOM 704 N N . LEU A 1 89 ? -34.262 -3.482 23.767 1.00 57.66 89 LEU A N 1
ATOM 705 C CA . LEU A 1 89 ? -34.316 -3.086 22.354 1.00 57.66 89 LEU A CA 1
ATOM 706 C C . LEU A 1 89 ? -33.083 -2.276 21.924 1.00 57.66 89 LEU A C 1
ATOM 708 O O . LEU A 1 89 ? -32.452 -2.611 20.921 1.00 57.66 89 LEU A O 1
ATOM 712 N N . SER A 1 90 ? -32.673 -1.276 22.711 1.00 59.50 90 SER A N 1
ATOM 713 C CA . SER A 1 90 ? -31.559 -0.385 22.347 1.00 59.50 90 SER A CA 1
ATOM 714 C C . SER A 1 90 ? -30.194 -1.084 22.381 1.00 59.50 90 SER A C 1
ATOM 716 O O . SER A 1 90 ? -29.341 -0.826 21.528 1.00 59.50 90 SER A O 1
ATOM 718 N N . TRP A 1 91 ? -29.985 -2.032 23.301 1.00 55.41 91 TRP A N 1
ATOM 719 C CA . TRP A 1 91 ? -28.756 -2.834 23.354 1.00 55.41 91 TRP A CA 1
ATOM 720 C C . TRP A 1 91 ? -28.689 -3.884 22.243 1.00 55.41 91 TRP A C 1
ATOM 722 O O . TRP A 1 91 ? -27.617 -4.098 21.666 1.00 55.41 91 TRP A O 1
ATOM 732 N N . ARG A 1 92 ? -29.821 -4.507 21.891 1.00 57.12 92 ARG A N 1
ATOM 733 C CA . ARG A 1 92 ? -29.901 -5.475 20.787 1.00 57.12 92 ARG A CA 1
ATOM 734 C C . ARG A 1 92 ? -29.700 -4.799 19.430 1.00 57.12 92 ARG A C 1
ATOM 736 O O . ARG A 1 92 ? -29.049 -5.368 18.552 1.00 57.12 92 ARG A O 1
ATOM 743 N N . GLU A 1 93 ? -30.188 -3.572 19.279 1.00 61.50 93 GLU A N 1
ATOM 744 C CA . GLU A 1 93 ? -29.987 -2.744 18.090 1.00 61.50 93 GLU A CA 1
ATOM 745 C C . GLU A 1 93 ? -28.532 -2.252 17.974 1.00 61.50 93 GLU A C 1
ATOM 747 O O . GLU A 1 93 ? -27.910 -2.465 16.930 1.00 61.50 93 GLU A O 1
ATOM 752 N N . LYS A 1 94 ? -27.914 -1.782 19.074 1.00 64.56 94 LYS A N 1
ATOM 753 C CA . LYS A 1 94 ? -26.455 -1.524 19.146 1.00 64.56 94 LYS A CA 1
ATOM 754 C C . LYS A 1 94 ? -25.626 -2.773 18.810 1.00 64.56 94 LYS A C 1
ATOM 756 O O . LYS A 1 94 ? -24.604 -2.691 18.133 1.00 64.56 94 LYS A O 1
ATOM 761 N N . GLY A 1 95 ? -26.041 -3.955 19.272 1.00 65.12 95 GLY A N 1
ATOM 762 C CA . GLY A 1 95 ? -25.377 -5.229 18.971 1.00 65.12 95 GLY A CA 1
ATOM 763 C C . GLY A 1 95 ? -25.418 -5.608 17.487 1.00 65.12 95 GLY A C 1
ATOM 764 O O . GLY A 1 95 ? -24.426 -6.103 16.955 1.00 65.12 95 GLY A O 1
ATOM 765 N N . ARG A 1 96 ? -26.539 -5.341 16.805 1.00 67.19 96 ARG A N 1
ATOM 766 C CA . ARG A 1 96 ? -26.687 -5.566 15.357 1.00 67.19 96 ARG A CA 1
ATOM 767 C C . ARG A 1 96 ? -25.918 -4.547 14.519 1.00 67.19 96 ARG A C 1
ATOM 769 O O . ARG A 1 96 ? -25.327 -4.941 13.518 1.00 67.19 96 ARG A O 1
ATOM 776 N N . GLY A 1 97 ? -25.886 -3.279 14.937 1.00 70.50 97 GLY A N 1
ATOM 777 C CA . GLY A 1 97 ? -25.063 -2.242 14.304 1.00 70.50 97 GLY A CA 1
ATOM 778 C C . GLY A 1 97 ? -23.585 -2.635 14.284 1.00 70.50 97 GLY A C 1
ATOM 779 O O . GLY A 1 97 ? -22.991 -2.732 13.216 1.00 70.50 97 GLY A O 1
ATOM 780 N N . ARG A 1 98 ? -23.041 -3.032 15.442 1.00 71.19 98 ARG A N 1
ATOM 781 C CA . ARG A 1 98 ? -21.643 -3.482 15.575 1.00 71.19 98 ARG A CA 1
ATOM 782 C C . ARG A 1 98 ? -21.289 -4.673 14.688 1.00 71.19 98 ARG A C 1
ATOM 784 O O . ARG A 1 98 ? -20.181 -4.748 14.167 1.00 71.19 98 ARG A O 1
ATOM 791 N N . GLN A 1 99 ? -22.219 -5.609 14.517 1.00 72.19 99 GLN A N 1
ATOM 792 C CA . GLN A 1 99 ? -22.006 -6.768 13.656 1.00 72.19 99 GLN A CA 1
ATOM 793 C C . GLN A 1 99 ? -21.968 -6.376 12.172 1.00 72.19 99 GLN A C 1
ATOM 795 O O . GLN A 1 99 ? -21.064 -6.809 11.466 1.00 72.19 99 GLN A O 1
ATOM 800 N N . ARG A 1 100 ? -22.875 -5.497 11.723 1.00 75.81 100 ARG A N 1
ATOM 801 C CA . ARG A 1 100 ? -22.851 -4.962 10.350 1.00 75.81 100 ARG A CA 1
ATOM 802 C C . ARG A 1 100 ? -21.592 -4.161 10.065 1.00 75.81 100 ARG A C 1
ATOM 804 O O . ARG A 1 100 ? -21.018 -4.282 8.989 1.00 75.81 100 ARG A O 1
ATOM 811 N N . GLU A 1 101 ? -21.165 -3.345 11.022 1.00 74.19 101 GLU A N 1
ATOM 812 C CA . GLU A 1 101 ? -19.923 -2.601 10.885 1.00 74.19 101 GLU A CA 1
ATOM 813 C C . GLU A 1 101 ? -18.751 -3.576 10.750 1.00 74.19 101 GLU A C 1
ATOM 815 O O . GLU A 1 101 ? -18.002 -3.458 9.791 1.00 74.19 101 GLU A O 1
ATOM 820 N N . MET A 1 102 ? -18.641 -4.590 11.621 1.00 76.31 102 MET A N 1
ATOM 821 C CA . MET A 1 102 ? -17.594 -5.621 11.549 1.00 76.31 102 MET A CA 1
ATOM 822 C C . MET A 1 102 ? -17.571 -6.347 10.195 1.00 76.31 102 MET A C 1
ATOM 824 O O . MET A 1 102 ? -16.507 -6.511 9.603 1.00 76.31 102 MET A O 1
ATOM 828 N N . GLU A 1 103 ? -18.733 -6.750 9.680 1.00 78.25 103 GLU A N 1
ATOM 829 C CA . GLU A 1 103 ? -18.860 -7.377 8.358 1.00 78.25 103 GLU A CA 1
ATOM 830 C C . GLU A 1 103 ? -18.355 -6.448 7.240 1.00 78.25 103 GLU A C 1
ATOM 832 O O . GLU A 1 103 ? -17.647 -6.894 6.335 1.00 78.25 103 GLU A O 1
ATOM 837 N N . MET A 1 104 ? -18.632 -5.143 7.339 1.00 78.69 104 MET A N 1
ATOM 838 C CA . MET A 1 104 ? -18.093 -4.140 6.420 1.00 78.69 104 MET A CA 1
ATOM 839 C C . MET A 1 104 ? -16.561 -4.026 6.517 1.00 78.69 104 MET A C 1
ATOM 841 O O . MET A 1 104 ? -15.911 -3.906 5.480 1.00 78.69 104 MET A O 1
ATOM 845 N N . TYR A 1 105 ? -15.955 -4.104 7.710 1.00 71.88 105 TYR A N 1
ATOM 846 C CA . TYR A 1 105 ? -14.484 -4.108 7.836 1.00 71.88 105 TYR A CA 1
ATOM 847 C C . TYR A 1 105 ? -13.853 -5.324 7.189 1.00 71.88 105 TYR A C 1
ATOM 849 O O . TYR A 1 105 ? -12.888 -5.176 6.447 1.00 71.88 105 TYR A O 1
ATOM 857 N N . VAL A 1 106 ? -14.393 -6.513 7.461 1.00 77.81 106 VAL A N 1
ATOM 858 C CA . VAL A 1 106 ? -13.888 -7.760 6.874 1.00 77.81 106 VAL A CA 1
ATOM 859 C C . VAL A 1 106 ? -13.920 -7.668 5.350 1.00 77.81 106 VAL A C 1
ATOM 861 O O . VAL A 1 106 ? -12.943 -8.010 4.691 1.00 77.81 106 VAL A O 1
ATOM 864 N N . PHE A 1 107 ? -14.999 -7.118 4.793 1.00 78.56 107 PHE A N 1
ATOM 865 C CA . PHE A 1 107 ? -15.104 -6.870 3.361 1.00 78.56 107 PHE A CA 1
ATOM 866 C C . PHE A 1 107 ? -14.046 -5.884 2.836 1.00 78.56 107 PHE A C 1
ATOM 868 O O . PHE A 1 107 ? -13.425 -6.139 1.809 1.00 78.56 107 PHE A O 1
ATOM 875 N N . VAL A 1 108 ? -13.794 -4.766 3.525 1.00 77.31 108 VAL A N 1
ATOM 876 C CA . VAL A 1 108 ? -12.756 -3.804 3.101 1.00 77.31 108 VAL A CA 1
ATOM 877 C C . VAL A 1 108 ? -11.349 -4.404 3.210 1.00 77.31 108 VAL A C 1
ATOM 879 O O . VAL A 1 108 ? -10.492 -4.106 2.379 1.00 77.31 108 VAL A O 1
ATOM 882 N N . LEU A 1 109 ? -11.103 -5.279 4.186 1.00 74.81 109 LEU A N 1
ATOM 883 C CA . LEU A 1 109 ? -9.830 -5.991 4.309 1.00 74.81 109 LEU A CA 1
ATOM 884 C C . LEU A 1 109 ? -9.599 -6.983 3.176 1.00 74.81 109 LEU A C 1
ATOM 886 O O . LEU A 1 109 ? -8.496 -7.046 2.639 1.00 74.81 109 LEU A O 1
ATOM 890 N N . ASP A 1 110 ? -10.642 -7.689 2.755 1.00 79.75 110 ASP A N 1
ATOM 891 C CA . ASP A 1 110 ? -10.589 -8.538 1.565 1.00 79.75 110 ASP A CA 1
ATOM 892 C C . ASP A 1 110 ? -10.275 -7.718 0.296 1.00 79.75 110 ASP A C 1
ATOM 894 O O . ASP A 1 110 ? -9.448 -8.105 -0.537 1.00 79.75 110 ASP A O 1
ATOM 898 N N . GLN A 1 111 ? -10.841 -6.509 0.187 1.00 76.00 111 GLN A N 1
ATOM 899 C CA . GLN A 1 111 ? -10.496 -5.581 -0.894 1.00 76.00 111 GLN A CA 1
ATOM 900 C C . GLN A 1 111 ? -9.035 -5.116 -0.835 1.00 76.00 111 GLN A C 1
ATOM 902 O O . GLN A 1 111 ? -8.383 -5.055 -1.879 1.00 76.00 111 GLN A O 1
ATOM 907 N N . LEU A 1 112 ? -8.506 -4.809 0.354 1.00 78.31 112 LEU A N 1
ATOM 908 C CA . LEU A 1 112 ? -7.092 -4.465 0.540 1.00 78.31 112 LEU A CA 1
ATOM 909 C C . LEU A 1 112 ? -6.183 -5.621 0.105 1.00 78.31 112 LEU A C 1
ATOM 911 O O . LEU A 1 112 ? -5.276 -5.404 -0.700 1.00 78.31 112 LEU A O 1
ATOM 915 N N . GLY A 1 113 ? -6.492 -6.851 0.523 1.00 77.19 113 GLY A N 1
ATOM 916 C CA . GLY A 1 113 ? -5.769 -8.052 0.095 1.00 77.19 113 GLY A CA 1
ATOM 917 C C . GLY A 1 113 ? -5.822 -8.267 -1.421 1.00 77.19 113 GLY A C 1
ATOM 918 O O . GLY A 1 113 ? -4.813 -8.592 -2.047 1.00 77.19 113 GLY A O 1
ATOM 919 N N . THR A 1 114 ? -6.967 -7.995 -2.050 1.00 82.44 114 THR A N 1
ATOM 920 C CA . THR A 1 114 ? -7.121 -8.068 -3.512 1.00 82.44 114 THR A CA 1
ATOM 921 C C . THR A 1 114 ? -6.261 -7.026 -4.240 1.00 82.44 114 THR A C 1
ATOM 923 O O . THR A 1 114 ? -5.673 -7.320 -5.286 1.00 82.44 114 THR A O 1
ATOM 926 N N . LEU A 1 115 ? -6.169 -5.801 -3.712 1.00 82.31 115 LEU A N 1
ATOM 927 C CA . LEU A 1 115 ? -5.307 -4.751 -4.268 1.00 82.31 115 LEU A CA 1
ATOM 928 C C . LEU A 1 115 ? -3.827 -5.111 -4.128 1.00 82.31 115 LEU A C 1
ATOM 930 O O . LEU A 1 115 ? -3.065 -4.941 -5.081 1.00 82.31 115 LEU A O 1
ATOM 934 N N . GLU A 1 116 ? -3.435 -5.650 -2.976 1.00 83.75 116 GLU A N 1
ATOM 935 C CA . GLU A 1 116 ? -2.076 -6.122 -2.707 1.00 83.75 116 GLU A CA 1
ATOM 936 C C . GLU A 1 116 ? -1.691 -7.282 -3.632 1.00 83.75 116 GLU A C 1
ATOM 938 O O . GLU A 1 116 ? -0.616 -7.252 -4.233 1.00 83.75 116 GLU A O 1
ATOM 943 N N . ALA A 1 117 ? -2.591 -8.247 -3.840 1.00 82.50 117 ALA A N 1
ATOM 944 C CA . ALA A 1 117 ? -2.383 -9.356 -4.768 1.00 82.50 117 ALA A CA 1
ATOM 945 C C . ALA A 1 117 ? -2.187 -8.869 -6.213 1.00 82.50 117 ALA A C 1
ATOM 947 O O . ALA A 1 117 ? -1.250 -9.294 -6.887 1.00 82.50 117 ALA A O 1
ATOM 948 N N . ARG A 1 118 ? -3.014 -7.921 -6.676 1.00 82.44 118 ARG A N 1
ATOM 949 C CA . ARG A 1 118 ? -2.874 -7.315 -8.014 1.00 82.44 118 ARG A CA 1
ATOM 950 C C . ARG A 1 118 ? -1.591 -6.503 -8.166 1.00 82.44 118 ARG A C 1
ATOM 952 O O . ARG A 1 118 ? -0.988 -6.493 -9.239 1.00 82.44 118 ARG A O 1
ATOM 959 N N . LEU A 1 119 ? -1.177 -5.796 -7.116 1.00 83.81 119 LEU A N 1
ATOM 960 C CA . LEU A 1 119 ? 0.081 -5.055 -7.117 1.00 83.81 119 LEU A CA 1
ATOM 961 C C . LEU A 1 119 ? 1.273 -6.019 -7.191 1.00 83.81 119 LEU A C 1
ATOM 963 O O . LEU A 1 119 ? 2.187 -5.800 -7.985 1.00 83.81 119 LEU A O 1
ATOM 967 N N . LEU A 1 120 ? 1.227 -7.114 -6.428 1.00 86.81 120 LEU A N 1
ATOM 968 C CA . LEU A 1 120 ? 2.228 -8.177 -6.452 1.00 86.81 120 LEU A CA 1
ATOM 969 C C . LEU A 1 120 ? 2.285 -8.874 -7.816 1.00 86.81 120 LEU A C 1
ATOM 971 O O . LEU A 1 120 ? 3.376 -9.092 -8.337 1.00 86.81 120 LEU A O 1
ATOM 975 N N . GLU A 1 121 ? 1.144 -9.167 -8.438 1.00 88.19 121 GLU A N 1
ATOM 976 C CA . GLU A 1 121 ? 1.072 -9.729 -9.792 1.00 88.19 121 GLU A CA 1
ATOM 977 C C . GLU A 1 121 ? 1.759 -8.816 -10.818 1.00 88.19 121 GLU A C 1
ATOM 979 O O . GLU A 1 121 ? 2.573 -9.270 -11.618 1.00 88.19 121 GLU A O 1
ATOM 984 N N . MET A 1 122 ? 1.508 -7.504 -10.770 1.00 84.44 122 MET A N 1
ATOM 985 C CA . MET A 1 122 ? 2.170 -6.565 -11.682 1.00 84.44 122 MET A CA 1
ATOM 986 C C . MET A 1 122 ? 3.677 -6.465 -11.439 1.00 84.44 122 MET A C 1
ATOM 988 O O . MET A 1 122 ? 4.448 -6.427 -12.397 1.00 84.44 122 MET A O 1
ATOM 992 N N . VAL A 1 123 ? 4.107 -6.438 -10.176 1.00 86.75 123 VAL A N 1
ATOM 993 C CA . VAL A 1 123 ? 5.532 -6.417 -9.811 1.00 86.75 123 VAL A CA 1
ATOM 994 C C . VAL A 1 123 ? 6.226 -7.695 -10.287 1.00 86.75 123 VAL A C 1
ATOM 996 O O . VAL A 1 123 ? 7.247 -7.620 -10.967 1.00 86.75 123 VAL A O 1
ATOM 999 N N . THR A 1 124 ? 5.644 -8.861 -10.012 1.00 86.75 124 THR A N 1
ATOM 1000 C CA . THR A 1 124 ? 6.198 -10.159 -10.425 1.00 86.75 124 THR A CA 1
ATOM 1001 C C . THR A 1 124 ? 6.205 -10.323 -11.944 1.00 86.75 124 THR A C 1
ATOM 1003 O O . THR A 1 124 ? 7.200 -10.786 -12.495 1.00 86.75 124 THR A O 1
ATOM 1006 N N . ALA A 1 125 ? 5.172 -9.866 -12.657 1.00 85.75 125 ALA A N 1
ATOM 1007 C CA . ALA A 1 125 ? 5.155 -9.861 -14.120 1.00 85.75 125 ALA A CA 1
ATOM 1008 C C . ALA A 1 125 ? 6.286 -8.999 -14.713 1.00 85.75 125 ALA A C 1
ATOM 1010 O O . ALA A 1 125 ? 6.907 -9.387 -15.707 1.00 85.75 125 ALA A O 1
ATOM 1011 N N . VAL A 1 126 ? 6.587 -7.848 -14.099 1.00 88.06 126 VAL A N 1
ATOM 1012 C CA . VAL A 1 126 ? 7.726 -7.000 -14.490 1.00 88.06 126 VAL A CA 1
ATOM 1013 C C . VAL A 1 126 ? 9.055 -7.702 -14.223 1.00 88.06 126 VAL A C 1
ATOM 1015 O O . VAL A 1 126 ? 9.925 -7.670 -15.092 1.00 88.06 126 VAL A O 1
ATOM 1018 N N . GLU A 1 127 ? 9.214 -8.365 -13.074 1.00 87.25 127 GLU A N 1
ATOM 1019 C CA . GLU A 1 127 ? 10.428 -9.127 -12.746 1.00 87.25 127 GLU A CA 1
ATOM 1020 C C . GLU A 1 127 ? 10.652 -10.278 -13.728 1.00 87.25 127 GLU A C 1
ATOM 1022 O O . GLU A 1 127 ? 11.721 -10.364 -14.330 1.00 87.25 127 GLU A O 1
ATOM 1027 N N . VAL A 1 128 ? 9.629 -11.099 -13.979 1.00 89.50 128 VAL A N 1
ATOM 1028 C CA . VAL A 1 128 ? 9.700 -12.228 -14.920 1.00 89.50 128 VAL A CA 1
ATOM 1029 C C . VAL A 1 128 ? 10.043 -11.745 -16.328 1.00 89.50 128 VAL A C 1
ATOM 1031 O O . VAL A 1 128 ? 10.894 -12.333 -16.995 1.00 89.50 128 VAL A O 1
ATOM 1034 N N . LYS A 1 129 ? 9.440 -10.640 -16.784 1.00 87.00 129 LYS A N 1
ATOM 1035 C CA . LYS A 1 129 ? 9.721 -10.072 -18.109 1.00 87.00 129 LYS A CA 1
ATOM 1036 C C . LYS A 1 129 ? 11.133 -9.487 -18.202 1.00 87.00 129 LYS A C 1
ATOM 1038 O O . LYS A 1 129 ? 11.812 -9.686 -19.210 1.00 87.00 129 LYS A O 1
ATOM 1043 N N . ALA A 1 130 ? 11.595 -8.815 -17.147 1.00 84.44 130 ALA A N 1
ATOM 1044 C CA . ALA A 1 130 ? 12.951 -8.279 -17.064 1.00 84.44 130 ALA A CA 1
A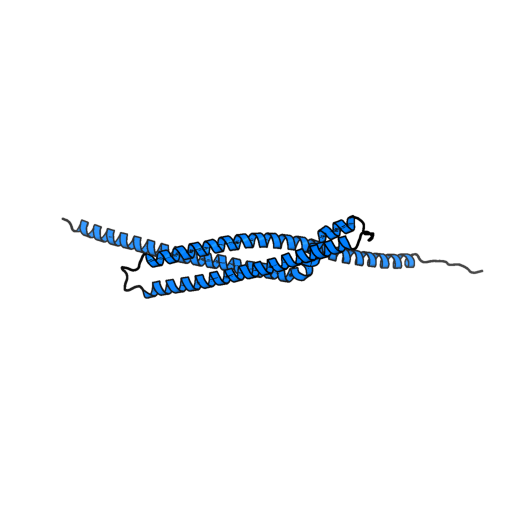TOM 1045 C C . ALA A 1 130 ? 14.016 -9.387 -17.016 1.00 84.44 130 ALA A C 1
ATOM 1047 O O . ALA A 1 130 ? 15.089 -9.238 -17.603 1.00 84.44 130 ALA A O 1
ATOM 1048 N N . GLU A 1 131 ? 13.734 -10.500 -16.338 1.00 83.06 131 GLU A N 1
ATOM 1049 C CA . GLU A 1 131 ? 14.623 -11.661 -16.270 1.00 83.06 131 GLU A CA 1
ATOM 1050 C C . GLU A 1 131 ? 14.628 -12.479 -17.561 1.00 83.06 131 GLU A C 1
ATOM 1052 O O . GLU A 1 131 ? 15.703 -12.875 -18.017 1.00 83.06 131 GLU A O 1
ATOM 1057 N N . GLY A 1 132 ? 13.459 -12.693 -18.171 1.00 81.56 132 GLY A N 1
ATOM 1058 C CA . GLY A 1 132 ? 13.314 -13.391 -19.448 1.00 81.56 132 GLY A CA 1
ATOM 1059 C C . GLY A 1 132 ? 14.073 -12.684 -20.568 1.00 81.56 132 GLY A C 1
ATOM 1060 O O . GLY A 1 132 ? 14.931 -13.294 -21.202 1.00 81.56 132 GLY A O 1
ATOM 1061 N N . SER A 1 133 ? 13.858 -11.373 -20.719 1.00 79.31 133 SER A N 1
ATOM 1062 C CA . SER A 1 133 ? 14.585 -10.566 -21.706 1.00 79.31 133 SER A CA 1
ATOM 1063 C C . SER A 1 133 ? 16.093 -10.542 -21.452 1.00 79.31 133 SER A C 1
ATOM 1065 O O . SER A 1 133 ? 16.878 -10.616 -22.393 1.00 79.31 133 SER A O 1
ATOM 1067 N N . TRP A 1 134 ? 16.531 -10.486 -20.188 1.00 73.56 134 TRP A N 1
ATOM 1068 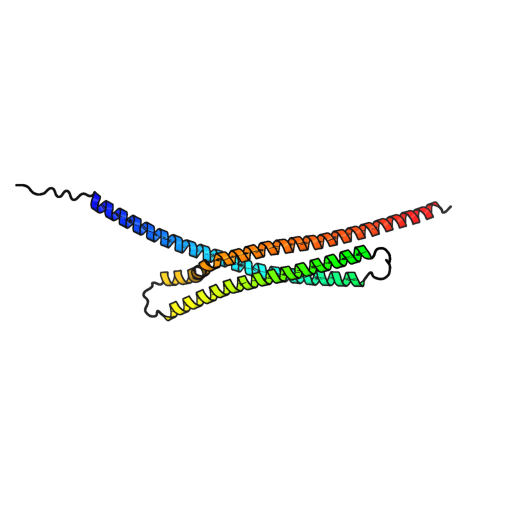C CA . TRP A 1 134 ? 17.959 -10.541 -19.869 1.00 73.56 134 TRP A CA 1
ATOM 1069 C C . TRP A 1 134 ? 18.593 -11.889 -20.252 1.00 73.56 134 TRP A C 1
ATOM 1071 O O . TRP A 1 134 ? 19.715 -11.912 -20.759 1.00 73.56 134 TRP A O 1
ATOM 1081 N N . ARG A 1 135 ? 17.898 -13.011 -20.016 1.00 74.62 135 ARG A N 1
ATOM 1082 C CA . ARG A 1 135 ? 18.385 -14.353 -20.385 1.00 74.62 135 ARG A CA 1
ATOM 1083 C C . ARG A 1 135 ? 18.448 -14.545 -21.897 1.00 74.62 135 ARG A C 1
ATOM 1085 O O . ARG A 1 135 ? 19.431 -15.097 -22.378 1.00 74.62 135 ARG A O 1
ATOM 1092 N N . GLU A 1 136 ? 17.448 -14.061 -22.624 1.00 75.81 136 GLU A N 1
ATOM 1093 C CA . GLU A 1 136 ? 17.413 -14.056 -24.092 1.00 75.81 136 GLU A CA 1
ATOM 1094 C C . GLU A 1 136 ? 18.586 -13.246 -24.665 1.00 75.81 136 GLU A C 1
ATOM 1096 O O . GLU A 1 136 ? 19.392 -13.770 -25.430 1.00 75.81 136 GLU A O 1
ATOM 1101 N N . TRP A 1 137 ? 18.798 -12.029 -24.152 1.00 70.88 137 TRP A N 1
ATOM 1102 C CA . TRP A 1 137 ? 19.920 -11.165 -24.539 1.00 70.88 137 TRP A CA 1
ATOM 1103 C C . TRP A 1 137 ? 21.298 -11.762 -24.195 1.00 70.88 137 TRP A C 1
ATOM 1105 O O . TRP A 1 137 ? 22.297 -11.477 -24.853 1.00 70.88 137 TRP A O 1
ATOM 1115 N N . GLN A 1 138 ? 21.371 -12.604 -23.158 1.00 68.12 138 GLN A N 1
ATOM 1116 C CA . GLN A 1 138 ? 22.581 -13.343 -22.791 1.00 68.12 138 GLN A CA 1
ATOM 1117 C C . GLN A 1 138 ? 22.801 -14.593 -23.668 1.00 68.12 138 GLN A C 1
ATOM 1119 O O . GLN A 1 138 ? 23.952 -14.980 -23.872 1.00 68.12 138 GLN A O 1
ATOM 1124 N N . GLY A 1 139 ? 21.729 -15.213 -24.175 1.00 64.75 139 GLY A N 1
ATOM 1125 C CA . GLY A 1 139 ? 21.760 -16.417 -25.012 1.00 64.75 139 GLY A CA 1
ATOM 1126 C C . GLY A 1 139 ? 21.996 -16.152 -26.503 1.00 64.75 139 GLY A C 1
ATOM 1127 O O . GLY A 1 139 ? 22.627 -16.970 -27.164 1.00 64.75 139 GLY A O 1
ATOM 1128 N N . GLU A 1 140 ? 21.572 -14.997 -27.024 1.00 59.47 140 GLU A N 1
ATOM 1129 C CA . GLU A 1 140 ? 21.715 -14.630 -28.447 1.00 59.47 140 GLU A CA 1
ATOM 1130 C C . GLU A 1 140 ? 23.122 -14.134 -28.849 1.00 59.47 140 GLU A C 1
ATOM 1132 O O . GLU A 1 140 ? 23.382 -13.863 -30.021 1.00 59.47 140 GLU A O 1
ATOM 1137 N N . GLY A 1 141 ? 24.066 -14.002 -27.911 1.00 51.25 141 GLY A N 1
ATOM 1138 C CA . GLY A 1 141 ? 25.236 -13.148 -28.120 1.00 51.25 141 GLY A CA 1
ATOM 1139 C C . GLY A 1 141 ? 26.573 -13.676 -27.614 1.00 51.25 141 GLY A C 1
ATOM 1140 O O . GLY A 1 141 ? 27.253 -12.957 -26.883 1.00 51.25 141 GLY A O 1
ATOM 1141 N N . GLN A 1 142 ? 27.035 -14.844 -28.078 1.00 45.59 142 GLN A N 1
ATOM 1142 C CA . GLN A 1 142 ? 28.485 -15.119 -28.083 1.00 45.59 142 GLN A CA 1
ATOM 1143 C C . GLN A 1 142 ? 29.233 -14.216 -29.099 1.00 45.59 142 GLN A C 1
ATOM 1145 O O . GLN A 1 142 ? 30.455 -14.125 -29.047 1.00 45.59 142 GLN A O 1
ATOM 1150 N N . GLY A 1 143 ? 28.511 -13.489 -29.973 1.00 48.00 143 GLY A N 1
ATOM 1151 C CA . GLY A 1 143 ? 29.083 -12.643 -31.033 1.00 48.00 143 GLY A CA 1
ATOM 1152 C C . GLY A 1 143 ? 28.655 -11.164 -31.092 1.00 48.00 143 GLY A C 1
ATOM 1153 O O . GLY A 1 143 ? 29.126 -10.457 -31.978 1.00 48.00 143 GLY A O 1
ATOM 1154 N N . SER A 1 144 ? 27.796 -10.639 -30.205 1.00 52.19 144 SER A N 1
ATOM 1155 C CA . SER A 1 144 ? 27.360 -9.230 -30.307 1.00 52.19 144 SER A CA 1
ATOM 1156 C C . SER A 1 144 ? 28.336 -8.277 -29.595 1.00 52.19 144 SER A C 1
ATOM 1158 O O . SER A 1 144 ? 28.444 -8.302 -28.365 1.00 52.19 144 SER A O 1
ATOM 1160 N N . GLY A 1 145 ? 29.022 -7.425 -30.364 1.00 52.56 145 GLY A N 1
ATOM 1161 C CA . GLY A 1 145 ? 30.095 -6.497 -29.959 1.00 52.56 145 GLY A CA 1
ATOM 1162 C C . GLY A 1 145 ? 29.714 -5.330 -29.034 1.00 52.56 145 GLY A C 1
ATOM 1163 O O . GLY A 1 145 ? 30.261 -4.237 -29.158 1.00 52.56 145 GLY A O 1
ATOM 1164 N N . TRP A 1 146 ? 28.791 -5.526 -28.096 1.00 61.38 146 TRP A N 1
ATOM 1165 C CA . TRP A 1 146 ? 28.483 -4.526 -27.075 1.00 61.38 146 TRP A CA 1
ATOM 1166 C C . TRP A 1 146 ? 29.516 -4.585 -25.946 1.00 61.38 146 TRP A C 1
ATOM 1168 O O . TRP A 1 146 ? 29.678 -5.616 -25.287 1.00 61.38 146 TRP A O 1
ATOM 1178 N N . GLY A 1 147 ? 30.199 -3.463 -25.705 1.00 70.31 147 GLY A N 1
ATOM 1179 C CA . GLY A 1 147 ? 31.180 -3.333 -24.626 1.00 70.31 147 GLY A CA 1
ATOM 1180 C C . GLY A 1 147 ? 30.581 -3.593 -23.239 1.00 70.31 147 GLY A C 1
ATOM 1181 O O . GLY A 1 147 ? 29.379 -3.426 -23.013 1.00 70.31 147 GLY A O 1
ATOM 1182 N N . GLU A 1 148 ? 31.426 -3.968 -22.277 1.00 73.81 148 GLU A N 1
ATOM 1183 C CA . GLU A 1 148 ? 31.024 -4.290 -20.896 1.00 73.81 148 GLU A CA 1
ATOM 1184 C C . GLU A 1 148 ? 30.169 -3.197 -20.235 1.00 73.81 148 GLU A C 1
ATOM 1186 O O . GLU A 1 148 ? 29.257 -3.496 -19.460 1.00 73.81 148 GLU A O 1
ATOM 1191 N N . GLY A 1 149 ? 30.400 -1.929 -20.592 1.00 73.94 149 GLY A N 1
ATOM 1192 C CA . GLY A 1 149 ? 29.603 -0.794 -20.129 1.00 73.94 149 GLY A CA 1
ATOM 1193 C C . GLY A 1 149 ? 28.124 -0.881 -20.522 1.00 73.94 149 GLY A C 1
ATOM 1194 O O . GLY A 1 149 ? 27.258 -0.631 -19.683 1.00 73.94 149 GLY A O 1
ATOM 1195 N N . ALA A 1 150 ? 27.818 -1.305 -21.752 1.00 71.81 150 ALA A N 1
ATOM 1196 C CA . ALA A 1 150 ? 26.444 -1.474 -22.227 1.00 71.81 150 ALA A CA 1
ATOM 1197 C C . ALA A 1 150 ? 25.749 -2.648 -21.521 1.00 71.81 150 ALA A C 1
ATOM 1199 O O . ALA A 1 150 ? 24.602 -2.516 -21.094 1.00 71.81 150 ALA A O 1
ATOM 1200 N N . LYS A 1 151 ? 26.474 -3.754 -21.295 1.00 75.25 151 LYS A N 1
ATOM 1201 C CA . LYS A 1 151 ? 25.974 -4.910 -20.528 1.00 75.25 151 LYS A CA 1
ATOM 1202 C C . LYS A 1 151 ? 25.660 -4.522 -19.080 1.00 75.25 151 LYS A C 1
ATOM 1204 O O . LYS A 1 151 ? 24.612 -4.878 -18.545 1.00 75.25 151 LYS A O 1
ATOM 1209 N N . ARG A 1 152 ? 26.552 -3.757 -18.440 1.00 77.12 152 ARG A N 1
ATOM 1210 C CA . ARG A 1 152 ? 26.378 -3.273 -17.061 1.00 77.12 152 ARG A CA 1
ATOM 1211 C C . ARG A 1 152 ? 25.226 -2.275 -16.939 1.00 77.12 152 ARG A C 1
ATOM 1213 O O . ARG A 1 152 ? 24.508 -2.312 -15.942 1.00 77.12 152 ARG A O 1
ATOM 1220 N N . TRP A 1 153 ? 25.050 -1.402 -17.931 1.00 76.38 153 TRP A N 1
ATOM 1221 C CA . TRP A 1 153 ? 23.925 -0.471 -17.983 1.00 76.38 153 TRP A CA 1
ATOM 1222 C C . TRP A 1 153 ? 22.597 -1.223 -18.110 1.00 76.38 153 TRP A C 1
ATOM 1224 O O . TRP A 1 153 ? 21.753 -1.053 -17.235 1.00 76.38 153 TRP A O 1
ATOM 1234 N N . TRP A 1 154 ? 22.471 -2.138 -19.079 1.00 75.69 154 TRP A N 1
ATOM 1235 C CA . TRP A 1 154 ? 21.272 -2.968 -19.269 1.00 75.69 154 TRP A CA 1
ATOM 1236 C C . TRP A 1 154 ? 20.900 -3.784 -18.028 1.00 75.69 154 TRP A C 1
ATOM 1238 O O . TRP A 1 154 ? 19.737 -3.812 -17.633 1.00 75.69 154 TRP A O 1
ATOM 1248 N N . ARG A 1 155 ? 21.880 -4.391 -17.341 1.00 76.94 155 ARG A N 1
ATOM 1249 C CA . ARG A 1 155 ? 21.631 -5.097 -16.069 1.00 76.94 155 ARG A CA 1
ATOM 1250 C C . ARG A 1 155 ? 20.995 -4.208 -15.005 1.00 76.94 155 ARG A C 1
ATOM 1252 O O . ARG A 1 155 ? 20.209 -4.704 -14.202 1.00 76.94 155 ARG A O 1
ATOM 1259 N N . ARG A 1 156 ? 21.365 -2.927 -14.967 1.00 76.12 156 ARG A N 1
ATOM 1260 C CA . ARG A 1 156 ? 20.878 -1.976 -13.965 1.00 76.12 156 ARG A CA 1
ATOM 1261 C C . ARG A 1 156 ? 19.499 -1.423 -14.322 1.00 76.12 156 ARG A C 1
ATOM 1263 O O . ARG A 1 156 ? 18.706 -1.245 -13.417 1.00 76.12 156 ARG A O 1
ATOM 1270 N N . THR A 1 157 ? 19.224 -1.193 -15.604 1.00 76.56 157 THR A N 1
ATOM 1271 C CA . THR A 1 157 ? 18.009 -0.515 -16.087 1.00 76.56 157 THR A CA 1
ATOM 1272 C C . THR A 1 157 ? 16.878 -1.447 -16.522 1.00 76.56 157 THR A C 1
ATOM 1274 O O . THR A 1 157 ? 15.781 -0.977 -16.821 1.00 76.56 157 THR A O 1
ATOM 1277 N N . ARG A 1 158 ? 17.123 -2.763 -16.573 1.00 80.19 158 ARG A N 1
ATOM 1278 C CA . ARG A 1 158 ? 16.163 -3.769 -17.066 1.00 80.19 158 ARG A CA 1
ATOM 1279 C C . ARG A 1 158 ? 14.781 -3.677 -16.416 1.00 80.19 158 ARG A C 1
ATOM 1281 O O . ARG A 1 158 ? 13.783 -3.786 -17.115 1.00 80.19 158 ARG A O 1
ATOM 1288 N N . ILE A 1 159 ? 14.716 -3.450 -15.104 1.00 82.81 159 ILE A N 1
ATOM 1289 C CA . ILE A 1 159 ? 13.444 -3.387 -14.376 1.00 82.81 159 ILE A CA 1
ATOM 1290 C C . ILE A 1 159 ? 12.702 -2.099 -14.743 1.00 82.81 159 ILE A C 1
ATOM 1292 O O . ILE A 1 159 ? 11.547 -2.165 -15.155 1.00 82.81 159 ILE A O 1
ATOM 1296 N N . GLY A 1 160 ? 13.374 -0.947 -14.697 1.00 79.69 160 GLY A N 1
ATOM 1297 C CA . GLY A 1 160 ? 12.804 0.346 -15.063 1.00 79.69 160 GLY A CA 1
ATOM 1298 C C . GLY A 1 160 ? 12.210 0.382 -16.474 1.00 79.69 160 GLY A C 1
ATOM 1299 O O . GLY A 1 160 ? 11.147 0.968 -16.671 1.00 79.69 160 GLY A O 1
ATOM 1300 N N . VAL A 1 161 ? 12.828 -0.299 -17.447 1.00 79.00 161 VAL A N 1
ATOM 1301 C CA . VAL A 1 161 ? 12.309 -0.391 -18.827 1.00 79.00 161 VAL A CA 1
ATOM 1302 C C . VAL A 1 161 ? 10.933 -1.066 -18.878 1.00 79.00 161 VAL A C 1
ATOM 1304 O O . VAL A 1 161 ? 10.034 -0.566 -19.554 1.00 79.00 161 VAL A O 1
ATOM 1307 N N . TYR A 1 162 ? 10.743 -2.166 -18.147 1.00 83.31 162 TYR A N 1
ATOM 1308 C CA . TYR A 1 162 ? 9.463 -2.883 -18.100 1.00 83.31 162 TYR A CA 1
ATOM 1309 C C . TYR A 1 162 ? 8.474 -2.302 -17.084 1.00 83.31 162 TYR A C 1
ATOM 1311 O O . TYR A 1 162 ? 7.270 -2.510 -17.226 1.00 83.31 162 TYR A O 1
ATOM 1319 N N . TRP A 1 163 ? 8.956 -1.527 -16.111 1.00 83.56 163 TRP A N 1
ATOM 1320 C CA . TRP A 1 163 ? 8.137 -0.811 -15.134 1.00 83.56 163 TRP A CA 1
ATOM 1321 C C . TRP A 1 163 ? 7.419 0.403 -15.729 1.00 83.56 163 TRP A C 1
ATOM 1323 O O . TRP A 1 163 ? 6.249 0.629 -15.433 1.00 83.56 163 TRP A O 1
ATOM 1333 N N . LEU A 1 164 ? 8.083 1.170 -16.604 1.00 82.19 164 LEU A N 1
ATOM 1334 C CA . LEU A 1 164 ? 7.533 2.387 -17.220 1.00 82.19 164 LEU A CA 1
ATOM 1335 C C . LEU A 1 164 ? 6.083 2.272 -17.744 1.00 82.19 164 LEU A C 1
ATOM 1337 O O . LEU A 1 164 ? 5.300 3.174 -17.444 1.00 82.19 164 LEU A O 1
ATOM 1341 N N . PRO A 1 165 ? 5.682 1.223 -18.493 1.00 82.25 165 PRO A N 1
ATOM 1342 C CA . PRO A 1 165 ? 4.308 1.104 -18.988 1.00 82.25 165 PRO A CA 1
ATOM 1343 C C . PRO A 1 165 ? 3.272 0.761 -17.907 1.00 82.25 165 PRO A C 1
ATOM 1345 O O . PRO A 1 165 ? 2.107 1.116 -18.060 1.00 82.25 165 PRO A O 1
ATOM 1348 N N . VAL A 1 166 ? 3.661 0.076 -16.827 1.00 84.31 166 VAL A N 1
ATOM 1349 C CA . VAL A 1 166 ? 2.734 -0.360 -15.760 1.00 84.31 166 VAL A CA 1
ATOM 1350 C C . VAL A 1 166 ? 2.729 0.568 -14.545 1.00 84.31 166 VAL A C 1
ATOM 1352 O O . VAL A 1 166 ? 1.806 0.520 -13.734 1.00 84.31 166 VAL A O 1
ATOM 1355 N N . ARG A 1 167 ? 3.727 1.452 -14.447 1.00 84.38 167 ARG A N 1
ATOM 1356 C CA . ARG A 1 167 ? 3.934 2.451 -13.392 1.00 84.38 167 ARG A CA 1
ATOM 1357 C C . ARG A 1 167 ? 2.658 3.170 -12.978 1.00 84.38 167 ARG A C 1
ATOM 1359 O O . ARG A 1 167 ? 2.379 3.268 -11.792 1.00 84.38 167 ARG A O 1
ATOM 1366 N N . THR A 1 168 ? 1.916 3.730 -13.931 1.00 81.75 168 THR A N 1
ATOM 1367 C CA . THR A 1 168 ? 0.748 4.573 -13.627 1.00 81.75 168 THR A CA 1
ATOM 1368 C C . THR A 1 168 ? -0.321 3.768 -12.907 1.00 81.75 168 THR A C 1
ATOM 1370 O O . THR A 1 168 ? -0.785 4.175 -11.847 1.00 81.75 168 THR A O 1
ATOM 1373 N N . LYS A 1 169 ? -0.619 2.577 -13.430 1.00 81.56 169 LYS A N 1
ATOM 1374 C CA . LYS A 1 169 ? -1.559 1.630 -12.835 1.00 81.56 169 LYS A CA 1
ATOM 1375 C C . LYS A 1 169 ? -1.083 1.142 -11.466 1.00 81.56 169 LYS A C 1
ATOM 1377 O O . LYS A 1 169 ? -1.876 1.068 -10.536 1.00 81.56 169 LYS A O 1
ATOM 1382 N N . ALA A 1 170 ? 0.206 0.840 -11.321 1.00 77.69 170 ALA A N 1
ATOM 1383 C CA . ALA A 1 170 ? 0.766 0.400 -10.048 1.00 77.69 170 ALA A CA 1
ATOM 1384 C C . ALA A 1 170 ? 0.700 1.499 -8.973 1.00 77.69 170 ALA A C 1
ATOM 1386 O O . ALA A 1 170 ? 0.268 1.237 -7.854 1.00 77.69 170 ALA A O 1
ATOM 1387 N N . LEU A 1 171 ? 1.060 2.740 -9.314 1.00 82.19 171 LEU A N 1
ATOM 1388 C CA . LEU A 1 171 ? 0.955 3.887 -8.407 1.00 82.19 171 LEU A CA 1
ATOM 1389 C C . LEU A 1 171 ? -0.501 4.218 -8.057 1.00 82.19 171 LEU A C 1
ATOM 1391 O O . LEU A 1 171 ? -0.785 4.646 -6.941 1.00 82.19 171 LEU A O 1
ATOM 1395 N N . GLU A 1 172 ? -1.430 4.005 -8.985 1.00 83.62 172 GLU A N 1
ATOM 1396 C CA . GLU A 1 172 ? -2.856 4.153 -8.713 1.00 83.62 172 GLU A CA 1
ATOM 1397 C C . GLU A 1 172 ? -3.357 3.098 -7.722 1.00 83.62 172 GLU A C 1
ATOM 1399 O O . GLU A 1 172 ? -4.049 3.459 -6.773 1.00 83.62 172 GLU A O 1
ATOM 1404 N N . LEU A 1 173 ? -2.956 1.828 -7.869 1.00 83.12 173 LEU A N 1
ATOM 1405 C CA . LEU A 1 173 ? -3.284 0.790 -6.885 1.00 83.12 173 LEU A CA 1
ATOM 1406 C C . LEU A 1 173 ? -2.723 1.114 -5.500 1.00 83.12 173 LEU A C 1
ATOM 1408 O O . LEU A 1 173 ? -3.434 0.961 -4.513 1.00 83.12 173 LEU A O 1
ATOM 1412 N N . VAL A 1 174 ? -1.481 1.598 -5.425 1.00 82.75 174 VAL A N 1
ATOM 1413 C CA . VAL A 1 174 ? -0.860 2.066 -4.173 1.00 82.75 174 VAL A CA 1
ATOM 1414 C C . VAL A 1 174 ? -1.703 3.178 -3.546 1.00 82.75 174 VAL A C 1
ATOM 1416 O O . VAL A 1 174 ? -2.080 3.091 -2.383 1.00 82.75 174 VAL A O 1
ATOM 1419 N N . ARG A 1 175 ? -2.108 4.182 -4.334 1.00 84.06 175 ARG A N 1
ATOM 1420 C CA . ARG A 1 175 ? -2.962 5.277 -3.853 1.00 84.06 175 ARG A CA 1
ATOM 1421 C C . ARG A 1 175 ? -4.340 4.792 -3.389 1.00 84.06 175 ARG A C 1
ATOM 1423 O O . ARG A 1 175 ? -4.853 5.288 -2.388 1.00 84.06 175 ARG A O 1
ATOM 1430 N N . GLN A 1 176 ? -4.957 3.864 -4.120 1.00 85.38 176 GLN A N 1
ATOM 1431 C CA . GLN A 1 176 ? -6.240 3.263 -3.743 1.00 85.38 176 GLN A CA 1
ATOM 1432 C C . GLN A 1 176 ? -6.110 2.492 -2.427 1.00 85.38 176 GLN A C 1
ATOM 1434 O O . GLN A 1 176 ? -6.946 2.658 -1.538 1.00 85.38 176 GLN A O 1
ATOM 1439 N N . ARG A 1 177 ? -5.033 1.715 -2.282 1.00 84.00 177 ARG A N 1
ATOM 1440 C CA . ARG A 1 177 ? -4.704 0.971 -1.068 1.00 84.00 177 ARG A CA 1
ATOM 1441 C C . ARG A 1 177 ? -4.512 1.926 0.106 1.00 84.00 177 ARG A C 1
ATOM 1443 O O . ARG A 1 177 ? -5.174 1.741 1.116 1.00 84.00 177 ARG A O 1
ATOM 1450 N N . ASP A 1 178 ? -3.700 2.972 -0.024 1.00 80.62 178 ASP A N 1
ATOM 1451 C CA . ASP A 1 178 ? -3.475 3.949 1.054 1.00 80.62 178 ASP A CA 1
ATOM 1452 C C . ASP A 1 178 ? -4.770 4.659 1.477 1.00 80.62 178 ASP A C 1
ATOM 1454 O O . ASP A 1 178 ? -5.029 4.859 2.665 1.00 80.62 178 ASP A O 1
ATOM 1458 N N . ALA A 1 179 ? -5.625 5.013 0.513 1.00 78.75 179 ALA A N 1
ATOM 1459 C CA . ALA A 1 179 ? -6.913 5.631 0.806 1.00 78.75 179 ALA A CA 1
ATOM 1460 C C . ALA A 1 179 ? -7.851 4.685 1.574 1.00 78.75 179 ALA A C 1
ATOM 1462 O O . ALA A 1 179 ? -8.554 5.130 2.484 1.00 78.75 179 ALA A O 1
ATOM 1463 N N . LEU A 1 180 ? -7.874 3.397 1.217 1.00 78.12 180 LEU A N 1
ATOM 1464 C CA . LEU A 1 180 ? -8.661 2.384 1.920 1.00 78.12 180 LEU A CA 1
ATOM 1465 C C . LEU A 1 180 ? -8.061 2.041 3.287 1.00 78.12 180 LEU A C 1
ATOM 1467 O O . LEU A 1 180 ? -8.806 2.000 4.260 1.00 78.12 180 LEU A O 1
ATOM 1471 N N . GLY A 1 181 ? -6.740 1.891 3.385 1.00 76.00 181 GLY A N 1
ATOM 1472 C CA . GLY A 1 181 ? -6.022 1.630 4.635 1.00 76.00 181 GLY A CA 1
ATOM 1473 C C . GLY A 1 181 ? -6.301 2.712 5.673 1.00 76.00 181 GLY A C 1
ATOM 1474 O O . GLY A 1 181 ? -6.786 2.412 6.760 1.00 76.00 181 GLY A O 1
ATOM 1475 N N . ASN A 1 182 ? -6.161 3.989 5.301 1.00 76.25 182 ASN A N 1
ATOM 1476 C CA . ASN A 1 182 ? -6.494 5.103 6.194 1.00 76.25 182 ASN A CA 1
ATOM 1477 C C . ASN A 1 182 ? -7.943 5.036 6.691 1.00 76.25 182 ASN A C 1
ATOM 1479 O O . ASN A 1 182 ? -8.200 5.241 7.875 1.00 76.25 182 ASN A O 1
ATOM 1483 N N . ARG A 1 183 ? -8.902 4.722 5.810 1.00 77.44 183 ARG A N 1
ATOM 1484 C CA . ARG A 1 183 ? -10.313 4.579 6.205 1.00 77.44 183 ARG A CA 1
ATOM 1485 C C . ARG A 1 183 ? -10.509 3.436 7.191 1.00 77.44 183 ARG A C 1
ATOM 1487 O O . ARG A 1 183 ? -11.239 3.630 8.154 1.00 77.44 183 ARG A O 1
ATOM 1494 N N . VAL A 1 184 ? -9.857 2.292 6.980 1.00 79.19 184 VAL A N 1
ATOM 1495 C CA . VAL A 1 184 ? -9.905 1.157 7.915 1.00 79.19 184 VAL A CA 1
ATOM 1496 C C . VAL A 1 184 ? -9.376 1.571 9.282 1.00 79.19 184 VAL A C 1
ATOM 1498 O O . VAL A 1 184 ? -10.059 1.335 10.271 1.00 79.19 184 VAL A O 1
ATOM 1501 N N . LEU A 1 185 ? -8.233 2.257 9.343 1.00 77.50 185 LEU A N 1
ATOM 1502 C CA . LEU A 1 185 ? -7.658 2.748 10.599 1.00 77.50 185 LEU A CA 1
ATOM 1503 C C . LEU A 1 185 ? -8.598 3.710 11.333 1.00 77.50 185 LEU A C 1
ATOM 1505 O O . LEU A 1 185 ? -8.848 3.548 12.527 1.00 77.50 185 LEU A O 1
ATOM 1509 N N . PHE A 1 186 ? -9.158 4.698 10.626 1.00 79.69 186 PHE A N 1
ATOM 1510 C CA . PHE A 1 186 ? -10.111 5.642 11.220 1.00 79.69 186 PHE A CA 1
ATOM 1511 C C . PHE A 1 186 ? -11.351 4.945 11.748 1.00 79.69 186 PHE A C 1
ATOM 1513 O O . PHE A 1 186 ? -11.864 5.274 12.816 1.00 79.69 186 PHE A O 1
ATOM 1520 N N . ALA A 1 187 ? -11.841 3.986 10.983 1.00 77.38 187 ALA A N 1
ATOM 1521 C CA . ALA A 1 187 ? -13.055 3.293 11.309 1.00 77.38 187 ALA A CA 1
ATOM 1522 C C . ALA A 1 187 ? -12.786 2.345 12.515 1.00 77.38 187 ALA A C 1
ATOM 1524 O O . ALA A 1 187 ? -13.543 2.365 13.490 1.00 77.38 187 ALA A O 1
ATOM 1525 N N . GLN A 1 188 ? -11.643 1.649 12.568 1.00 77.81 188 GLN A N 1
ATOM 1526 C CA . GLN A 1 188 ? -11.204 0.906 13.758 1.00 77.81 188 GLN A CA 1
ATOM 1527 C C . GLN A 1 188 ? -11.105 1.807 14.992 1.00 77.81 188 GLN A C 1
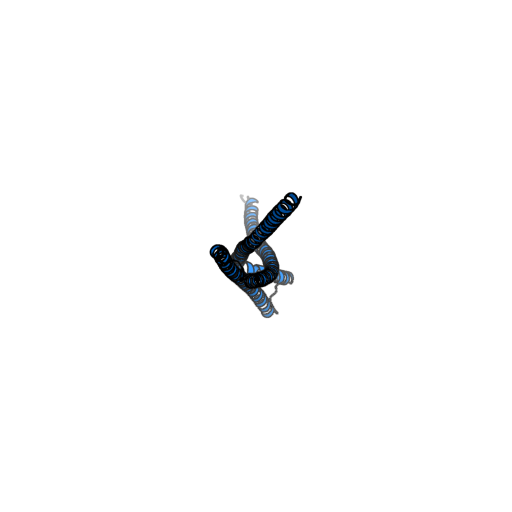ATOM 1529 O O . GLN A 1 188 ? -11.601 1.448 16.060 1.00 77.81 188 GLN A O 1
ATOM 1534 N N . LEU A 1 189 ? -10.528 3.003 14.852 1.00 81.00 189 LEU A N 1
ATOM 1535 C CA . LEU A 1 189 ? -10.452 3.974 15.941 1.00 81.00 189 LEU A CA 1
ATOM 1536 C C . LEU A 1 189 ? -11.847 4.404 16.417 1.00 81.00 189 LEU A C 1
ATOM 1538 O O . LEU A 1 189 ? -12.067 4.512 17.620 1.00 81.00 189 LEU A O 1
ATOM 1542 N N . ALA A 1 190 ? -12.802 4.589 15.502 1.00 77.75 190 ALA A N 1
ATOM 1543 C CA . ALA A 1 190 ? -14.194 4.888 15.838 1.00 77.75 190 ALA A CA 1
ATOM 1544 C C . ALA A 1 190 ? -14.888 3.718 16.562 1.00 77.75 190 ALA A C 1
ATOM 1546 O O . ALA A 1 190 ? -15.649 3.920 17.508 1.00 77.75 1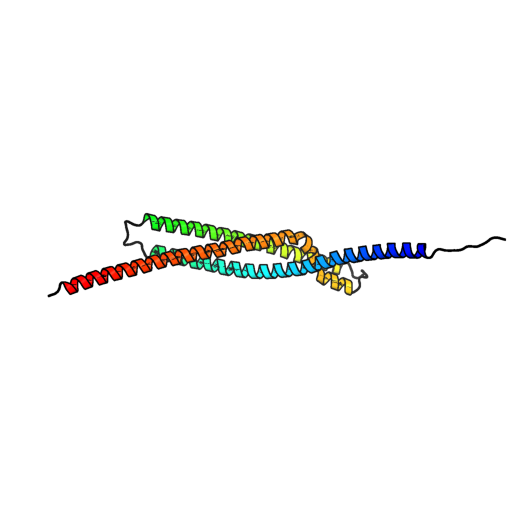90 ALA A O 1
ATOM 1547 N N . MET A 1 191 ? -14.597 2.474 16.174 1.00 76.75 191 MET A N 1
ATOM 1548 C CA . MET A 1 191 ? -15.092 1.295 16.888 1.00 76.75 191 MET A CA 1
ATOM 1549 C C . MET A 1 191 ? -14.525 1.207 18.299 1.00 76.75 191 MET A C 1
ATOM 1551 O O . MET A 1 191 ? -15.273 0.984 19.251 1.00 76.75 191 MET A O 1
ATOM 1555 N N . VAL A 1 192 ? -13.215 1.388 18.453 1.00 78.44 192 VAL A N 1
ATOM 1556 C CA . VAL A 1 192 ? -12.556 1.370 19.762 1.00 78.44 192 VAL A CA 1
ATOM 1557 C C . VAL A 1 192 ? -13.065 2.517 20.633 1.00 78.44 192 VAL A C 1
ATOM 1559 O O . VAL A 1 192 ? -13.386 2.289 21.797 1.00 78.44 192 VAL A O 1
ATOM 1562 N N . SER A 1 193 ? -13.229 3.720 20.079 1.00 78.44 193 SER A N 1
ATOM 1563 C CA . SER A 1 193 ? -13.749 4.868 20.827 1.00 78.44 193 SER A CA 1
ATOM 1564 C C . SER A 1 193 ? -15.204 4.671 21.250 1.00 78.44 193 SER A C 1
ATOM 1566 O O . SER A 1 193 ? -15.538 4.955 22.396 1.00 78.44 193 SER A O 1
ATOM 1568 N N . SER A 1 194 ? -16.056 4.100 20.390 1.00 73.69 194 SER A N 1
ATOM 1569 C CA . SER A 1 194 ? -17.444 3.785 20.759 1.00 73.69 194 SER A CA 1
ATOM 1570 C C . SER A 1 194 ? -17.517 2.775 21.908 1.00 73.69 194 SER A C 1
ATOM 1572 O O . SER A 1 194 ? -18.362 2.893 22.792 1.00 73.69 194 SER A O 1
ATOM 1574 N N . ARG A 1 195 ? -16.590 1.809 21.944 1.00 73.94 195 ARG A N 1
ATOM 1575 C CA . ARG A 1 195 ? -16.468 0.840 23.041 1.00 73.94 195 ARG A CA 1
ATOM 1576 C C . ARG A 1 195 ? -15.957 1.488 24.321 1.00 73.94 195 ARG A C 1
ATOM 1578 O O . ARG A 1 195 ? -16.431 1.132 25.396 1.00 73.94 195 ARG A O 1
ATOM 1585 N N . LEU A 1 196 ? -15.012 2.419 24.206 1.00 78.25 196 LEU A N 1
ATOM 1586 C CA . LEU A 1 196 ? -14.501 3.174 25.345 1.00 78.25 196 LEU A CA 1
ATOM 1587 C C . LEU A 1 196 ? -15.612 4.033 25.962 1.00 78.25 196 LEU A C 1
ATOM 1589 O O . LEU A 1 196 ? -15.821 3.963 27.168 1.00 78.25 196 LEU A O 1
ATOM 1593 N N . ALA A 1 197 ? -16.388 4.732 25.130 1.00 76.44 197 ALA A N 1
ATOM 1594 C CA . ALA A 1 197 ? -17.542 5.518 25.560 1.00 76.44 197 ALA A CA 1
ATOM 1595 C C . ALA A 1 197 ? -18.636 4.644 26.206 1.00 76.44 197 ALA A C 1
ATOM 1597 O O . ALA A 1 197 ? -19.152 4.980 27.269 1.00 76.44 197 ALA A O 1
ATOM 1598 N N . ASP A 1 198 ? -18.950 3.478 25.622 1.00 71.50 198 ASP A N 1
ATOM 1599 C CA . ASP A 1 198 ? -19.866 2.496 26.226 1.00 71.50 198 ASP A CA 1
ATOM 1600 C C . ASP A 1 198 ? -19.349 2.003 27.600 1.00 71.50 198 ASP A C 1
ATOM 1602 O O . ASP A 1 198 ? -20.144 1.683 28.487 1.00 71.50 198 ASP A O 1
ATOM 1606 N N . GLY A 1 199 ? -18.027 1.886 27.773 1.00 75.44 199 GLY A N 1
ATOM 1607 C CA . GLY A 1 199 ? -17.379 1.509 29.032 1.00 75.44 199 GLY A CA 1
ATOM 1608 C C . GLY A 1 199 ? -17.454 2.612 30.088 1.00 75.44 199 GLY A C 1
ATOM 1609 O O . GLY A 1 199 ? -17.823 2.337 31.228 1.00 75.44 199 GLY A O 1
ATOM 1610 N N . GLU A 1 200 ? -17.190 3.854 29.693 1.00 77.06 200 GLU A N 1
ATOM 1611 C CA . GLU A 1 200 ? -17.314 5.041 30.544 1.00 77.06 200 GLU A CA 1
ATOM 1612 C C . GLU A 1 200 ? -18.758 5.232 31.030 1.00 77.06 200 GLU A C 1
ATOM 1614 O O . GLU A 1 200 ? -18.999 5.436 32.217 1.00 77.06 200 GLU A O 1
ATOM 1619 N N . GLU A 1 201 ? -19.748 5.038 30.154 1.00 72.38 201 GLU A N 1
ATOM 1620 C CA . GLU A 1 201 ? -21.164 5.096 30.535 1.00 72.38 201 GLU A CA 1
ATOM 1621 C C . GLU A 1 201 ? -21.537 4.001 31.553 1.00 72.38 201 GLU A C 1
ATOM 1623 O O . GLU A 1 201 ? -22.426 4.178 32.391 1.00 72.38 201 GLU A O 1
ATOM 1628 N N . ARG A 1 202 ? -20.891 2.830 31.496 1.00 73.31 202 ARG A N 1
ATOM 1629 C CA . ARG A 1 202 ? -21.101 1.766 32.492 1.00 73.31 202 ARG A CA 1
ATOM 1630 C C . ARG A 1 202 ? -20.438 2.102 33.819 1.00 73.31 202 ARG A C 1
ATOM 1632 O O . ARG A 1 202 ? -21.082 1.890 34.842 1.00 73.31 202 ARG A O 1
ATOM 1639 N N . ALA A 1 203 ? -19.214 2.624 33.792 1.00 76.81 203 ALA A N 1
ATOM 1640 C CA . ALA A 1 203 ? -18.502 3.063 34.987 1.00 76.81 203 ALA A CA 1
ATOM 1641 C C . ALA A 1 203 ? -19.290 4.166 35.708 1.00 76.81 203 ALA A C 1
ATOM 1643 O O . ALA A 1 203 ? -19.633 4.005 36.873 1.00 76.81 203 ALA A O 1
ATOM 1644 N N . ASN A 1 204 ? -19.747 5.188 34.976 1.00 82.38 204 ASN A N 1
ATOM 1645 C CA . ASN A 1 204 ? -20.593 6.249 35.531 1.00 82.38 204 ASN A CA 1
ATOM 1646 C C . ASN A 1 204 ? -21.891 5.704 36.146 1.00 82.38 204 ASN A C 1
ATOM 1648 O O . ASN A 1 204 ? -22.315 6.150 37.207 1.00 82.38 204 ASN A O 1
ATOM 1652 N N . ARG A 1 205 ? -22.524 4.702 35.518 1.00 78.12 205 ARG A N 1
ATOM 1653 C CA . ARG A 1 205 ? -23.716 4.044 36.084 1.00 78.12 205 ARG A CA 1
ATOM 1654 C C . ARG A 1 205 ? -23.423 3.188 37.314 1.00 78.12 205 ARG A C 1
ATOM 1656 O O . ARG A 1 205 ? -24.353 2.915 38.070 1.00 78.12 205 ARG A O 1
ATOM 1663 N N . GLN A 1 206 ? -22.205 2.681 37.478 1.00 79.69 206 GLN A N 1
ATOM 1664 C CA . GLN A 1 206 ? -21.798 1.986 38.699 1.00 79.69 206 GLN A CA 1
ATOM 1665 C C . GLN A 1 206 ? -21.533 2.994 39.814 1.00 79.69 206 GLN A C 1
ATOM 1667 O O . GLN A 1 206 ? -22.056 2.812 40.909 1.00 79.69 206 GLN A O 1
ATOM 1672 N N . ASP A 1 207 ? -20.823 4.078 39.509 1.00 87.69 207 ASP A N 1
ATOM 1673 C CA . ASP A 1 207 ? -20.542 5.155 40.458 1.00 87.69 207 ASP A CA 1
ATOM 1674 C C . ASP A 1 207 ? -21.826 5.792 40.990 1.00 87.69 207 ASP A C 1
ATOM 1676 O O . ASP A 1 207 ? -21.952 5.996 42.195 1.00 87.69 207 ASP A O 1
ATOM 1680 N N . GLU A 1 208 ? -22.814 6.034 40.124 1.00 87.88 208 GLU A N 1
ATOM 1681 C CA . GLU A 1 208 ? -24.096 6.597 40.554 1.00 87.88 208 GLU A CA 1
ATOM 1682 C C . GLU A 1 208 ? -24.851 5.653 41.496 1.00 87.88 208 GLU A C 1
ATOM 1684 O O . GLU A 1 208 ? -25.339 6.077 42.538 1.00 87.88 208 GLU A O 1
ATOM 1689 N N . ARG A 1 209 ? -24.852 4.343 41.218 1.00 81.81 209 ARG A N 1
ATOM 1690 C CA . ARG A 1 209 ? -25.446 3.359 42.138 1.00 81.81 209 ARG A CA 1
ATOM 1691 C C . ARG A 1 209 ? -24.709 3.286 43.468 1.00 81.81 209 ARG A C 1
ATOM 1693 O O . ARG A 1 209 ? -25.342 3.093 44.499 1.00 81.81 209 ARG A O 1
ATOM 1700 N N . ILE A 1 210 ? -23.381 3.407 43.462 1.00 88.75 210 ILE A N 1
ATOM 1701 C CA . ILE A 1 210 ? -22.593 3.440 44.699 1.00 88.75 210 ILE A CA 1
ATOM 1702 C C . ILE A 1 210 ? -22.965 4.683 45.512 1.00 88.75 210 ILE A C 1
ATOM 1704 O O . ILE A 1 210 ? -23.148 4.567 46.720 1.00 88.75 210 ILE A O 1
ATOM 1708 N N . ARG A 1 211 ? -23.141 5.845 44.869 1.00 90.88 211 ARG A N 1
ATOM 1709 C CA . ARG A 1 211 ? -23.618 7.064 45.541 1.00 90.88 211 ARG A CA 1
ATOM 1710 C C . ARG A 1 211 ? -25.009 6.879 46.139 1.00 90.88 211 ARG A C 1
ATOM 1712 O O . ARG A 1 211 ? -25.175 7.140 47.324 1.00 90.88 211 ARG A O 1
ATOM 1719 N N . GLU A 1 212 ? -25.964 6.348 45.377 1.00 90.88 212 GLU A N 1
ATOM 1720 C CA . GLU A 1 212 ? -27.316 6.051 45.875 1.00 90.88 212 GLU A CA 1
ATOM 1721 C C . GLU A 1 212 ? -27.292 5.088 47.078 1.00 90.88 212 GLU A C 1
ATOM 1723 O O . GLU A 1 212 ? -28.025 5.271 48.055 1.00 90.88 212 GLU A O 1
ATOM 1728 N N . LEU A 1 213 ? -26.425 4.068 47.046 1.00 90.25 213 LEU A N 1
ATOM 1729 C CA . LEU A 1 213 ? -26.231 3.137 48.161 1.00 90.25 213 LEU A CA 1
ATOM 1730 C C . LEU A 1 213 ? -25.617 3.821 49.391 1.00 90.25 213 LEU A C 1
ATOM 1732 O O . LEU A 1 213 ? -26.034 3.555 50.515 1.00 90.25 213 LEU A O 1
ATOM 1736 N N . LEU A 1 214 ? -24.644 4.710 49.201 1.00 91.44 214 LEU A N 1
ATOM 1737 C CA . LEU A 1 214 ? -24.041 5.467 50.299 1.00 91.44 214 LEU A CA 1
ATOM 1738 C C . LEU A 1 214 ? -25.038 6.445 50.928 1.00 91.44 214 LEU A C 1
ATOM 1740 O O . LEU A 1 214 ? -25.085 6.549 52.153 1.00 91.44 214 LEU A O 1
ATOM 1744 N N . ASP A 1 215 ? -25.860 7.109 50.119 1.00 92.38 215 ASP A N 1
ATOM 1745 C CA . ASP A 1 215 ? -26.900 8.020 50.601 1.00 92.38 215 ASP A CA 1
ATOM 1746 C C . ASP A 1 215 ? -28.002 7.267 51.350 1.00 92.38 215 ASP A C 1
ATOM 1748 O O . ASP A 1 215 ? -28.430 7.694 52.424 1.00 92.38 215 ASP A O 1
ATOM 1752 N N . THR A 1 216 ? -28.424 6.103 50.844 1.00 90.56 216 THR A N 1
ATOM 1753 C CA . THR A 1 216 ? -29.383 5.253 51.564 1.00 90.56 216 THR A CA 1
ATOM 1754 C C . THR A 1 216 ? -28.809 4.754 52.887 1.00 90.56 216 THR A C 1
ATOM 1756 O O . THR A 1 216 ? -29.482 4.890 53.907 1.00 90.56 216 THR A O 1
ATOM 1759 N N . VAL A 1 217 ? -27.565 4.265 52.924 1.00 90.75 217 VAL A N 1
ATOM 1760 C CA . VAL A 1 217 ? -26.897 3.864 54.178 1.00 90.75 217 VAL A CA 1
ATOM 1761 C C . VAL A 1 217 ? -26.784 5.037 55.156 1.00 90.75 217 VAL A C 1
ATOM 1763 O O . VAL A 1 217 ? -27.154 4.883 56.319 1.00 90.75 217 VAL A O 1
ATOM 1766 N N . ARG A 1 218 ? -26.360 6.221 54.697 1.00 90.88 218 ARG A N 1
ATOM 1767 C CA . ARG A 1 218 ? -26.301 7.434 55.530 1.00 90.88 218 ARG A CA 1
ATOM 1768 C C . ARG A 1 218 ? -27.670 7.785 56.113 1.00 90.88 218 ARG A C 1
ATOM 1770 O O . ARG A 1 218 ? -27.770 8.101 57.292 1.00 90.88 218 ARG A O 1
ATOM 1777 N N . SER A 1 219 ? -28.730 7.675 55.314 1.00 89.75 219 SER A N 1
ATOM 1778 C CA . SER A 1 219 ? -30.091 7.962 55.775 1.00 89.75 219 SER A CA 1
ATOM 1779 C C . SER A 1 219 ? -30.597 6.988 56.849 1.00 89.75 219 SER A C 1
ATOM 1781 O O . SER A 1 219 ? -31.469 7.352 57.637 1.00 89.75 219 SER A O 1
ATOM 1783 N N . PHE A 1 220 ? -30.073 5.757 56.895 1.00 87.75 220 PHE A N 1
ATOM 1784 C CA . PHE A 1 220 ? -30.358 4.814 57.978 1.00 87.75 220 PHE A CA 1
ATOM 1785 C C . PHE A 1 220 ? -29.587 5.162 59.255 1.00 87.75 220 PHE A C 1
ATOM 1787 O O . PHE A 1 220 ? -30.160 5.052 60.336 1.00 87.75 220 PHE A O 1
ATOM 1794 N N . ASP A 1 221 ? -28.337 5.613 59.129 1.00 85.75 221 ASP A N 1
ATOM 1795 C CA . ASP A 1 221 ? -27.491 6.026 60.257 1.00 85.75 221 ASP A CA 1
ATOM 1796 C C . ASP A 1 221 ? -28.075 7.256 60.980 1.00 85.75 221 ASP A C 1
ATOM 1798 O O . ASP A 1 221 ? -28.203 7.266 62.199 1.00 85.75 221 ASP A O 1
ATOM 1802 N N . GLU A 1 222 ? -28.580 8.243 60.231 1.00 82.06 222 GLU A N 1
ATOM 1803 C CA . GLU A 1 222 ? -29.259 9.432 60.786 1.00 82.06 222 GLU A CA 1
ATOM 1804 C C . GLU A 1 222 ? -30.611 9.129 61.467 1.00 82.06 222 GLU A C 1
ATOM 1806 O O . GLU A 1 222 ? -31.154 9.975 62.179 1.00 82.06 222 GLU A O 1
ATOM 1811 N N . ARG A 1 223 ? -31.190 7.943 61.234 1.00 74.56 223 ARG A N 1
ATOM 1812 C CA . ARG A 1 223 ? -32.481 7.515 61.806 1.00 74.56 223 ARG A CA 1
ATOM 1813 C C . ARG A 1 223 ? -32.341 6.625 63.041 1.00 74.56 223 ARG A C 1
ATOM 1815 O O . ARG A 1 223 ? -33.365 6.242 63.612 1.00 74.56 223 ARG A O 1
ATOM 1822 N N . LEU A 1 224 ? -31.121 6.280 63.443 1.00 62.97 224 LEU A N 1
ATOM 1823 C CA . LEU A 1 224 ? -30.859 5.547 64.679 1.00 62.97 224 LEU A CA 1
ATOM 1824 C C . LEU A 1 224 ? -30.709 6.547 65.851 1.00 62.97 224 LEU A C 1
ATOM 1826 O O . LEU A 1 224 ? -30.017 7.549 65.688 1.00 62.97 224 LEU A O 1
ATOM 1830 N N . PRO A 1 225 ? -31.402 6.330 66.989 1.00 60.25 225 PRO A N 1
ATOM 1831 C CA . PRO A 1 225 ? -31.389 7.229 68.149 1.00 60.25 225 PRO A CA 1
ATOM 1832 C C . PRO A 1 225 ? -30.081 7.205 68.949 1.00 60.25 225 PRO A C 1
ATOM 1834 O O . PRO A 1 225 ? -29.407 6.149 68.967 1.00 60.25 225 PRO A O 1
#

pLDDT: mean 72.69, std 12.56, range [38.91, 92.38]

Foldseek 3Di:
DDDDPPCVDPVVVVVVVVVVVVVVVVVVVVVVVVLVLLVVLLVLLVVLVVLLVVLVVLLVVVVVVLVVVVVVLVVVVPPDPDDDDPPPPVVVVVNVVVVVLSVVLVVLSVVLVVLSVVLVVLSVVLVVQLVVVLVVVVVVDPPDPDDPVVNVSSVSRSSSVSSVVCVVVSVVSSVVSVVSSVVSVVSVVVVVVVVVVVVVVVVVVVVVVVVVVVVVVVVVVVVDD

Secondary structure (DSSP, 8-state):
---------HHHHHHHHHHHHHHHHHHHHHHHHHHHHHHHHHHHHHHHHHHHHHHHHHHHHHHHHHHHHHHHHHHHHHS--SS-TTSHHHHHHHHHHHHHHHHHHHHHHHHHHHHHHHHHHHHHHHHHHHHHHHHHHHHS-SS----HHHHHHHHHHHHHHHHTTTHHHHHHHHHHHHHHHHHHHHHHHHHHHHHHHHHHHHHHHHHHHHHHHHHHHHHHHTT--